Protein AF-A0A7W4YYS7-F1 (afdb_monomer_lite)

Structure (mmCIF, N/CA/C/O backbone):
data_AF-A0A7W4YYS7-F1
#
_entry.id   AF-A0A7W4YYS7-F1
#
loop_
_atom_site.group_PDB
_atom_site.id
_atom_site.type_symbol
_atom_site.label_atom_id
_atom_site.label_alt_id
_atom_site.label_comp_id
_atom_site.label_asym_id
_atom_site.label_entity_id
_atom_site.label_seq_id
_atom_site.pdbx_PDB_ins_code
_atom_site.Cartn_x
_atom_site.Cartn_y
_atom_site.Cartn_z
_atom_site.occupancy
_atom_site.B_iso_or_equiv
_atom_site.auth_seq_id
_atom_site.auth_comp_id
_atom_site.auth_asym_id
_atom_site.auth_atom_id
_atom_site.pdbx_PDB_model_num
ATOM 1 N N . MET A 1 1 ? -2.690 -14.290 -0.098 1.00 61.25 1 MET A N 1
ATOM 2 C CA . MET A 1 1 ? -2.013 -13.008 -0.416 1.00 61.25 1 MET A CA 1
ATOM 3 C C . MET A 1 1 ? -0.570 -13.178 -0.897 1.00 61.25 1 MET A C 1
ATOM 5 O O . MET A 1 1 ? -0.191 -12.470 -1.822 1.00 61.25 1 MET A O 1
ATOM 9 N N . SER A 1 2 ? 0.232 -14.095 -0.338 1.00 68.75 2 SER A N 1
ATOM 10 C CA . SER A 1 2 ? 1.625 -14.322 -0.774 1.00 68.75 2 SER A CA 1
ATOM 11 C C . SER A 1 2 ? 1.745 -14.746 -2.246 1.00 68.75 2 SER A C 1
ATOM 13 O O . SER A 1 2 ? 2.533 -14.155 -2.975 1.00 68.75 2 SER A O 1
ATOM 15 N N . SER A 1 3 ? 0.911 -15.682 -2.713 1.00 77.25 3 SER A N 1
ATOM 16 C CA . SER A 1 3 ? 0.936 -16.156 -4.109 1.00 77.25 3 SER A CA 1
ATOM 17 C C . SER A 1 3 ? 0.561 -15.070 -5.124 1.00 77.25 3 SER A C 1
ATOM 19 O O . SER A 1 3 ? 1.160 -15.000 -6.189 1.00 77.25 3 SER A O 1
ATOM 21 N N . TYR A 1 4 ? -0.373 -14.175 -4.774 1.00 71.12 4 TYR A N 1
ATOM 22 C CA . TYR A 1 4 ? -0.733 -13.018 -5.607 1.00 71.12 4 TYR A CA 1
ATOM 23 C C . TYR A 1 4 ? 0.439 -12.040 -5.742 1.00 71.12 4 TYR A C 1
ATOM 25 O O . TYR A 1 4 ? 0.771 -11.626 -6.846 1.00 71.12 4 TYR A O 1
ATOM 33 N N . ARG A 1 5 ? 1.111 -11.718 -4.627 1.00 73.88 5 ARG A N 1
ATOM 34 C CA . ARG A 1 5 ? 2.296 -10.848 -4.637 1.00 73.88 5 ARG A CA 1
ATOM 35 C C . ARG A 1 5 ? 3.435 -11.437 -5.468 1.00 73.88 5 ARG A C 1
ATOM 37 O O . ARG A 1 5 ? 4.069 -10.690 -6.199 1.00 73.88 5 ARG A O 1
ATOM 44 N N . ALA A 1 6 ? 3.670 -12.746 -5.368 1.00 73.38 6 ALA A N 1
ATOM 45 C CA . ALA A 1 6 ? 4.709 -13.433 -6.135 1.00 73.38 6 ALA A CA 1
ATOM 46 C C . ALA A 1 6 ? 4.393 -13.481 -7.639 1.00 73.38 6 ALA A C 1
ATOM 48 O O . ALA A 1 6 ? 5.267 -13.231 -8.469 1.00 73.38 6 ALA A O 1
ATOM 49 N N . LEU A 1 7 ? 3.137 -13.758 -8.001 1.00 83.25 7 LEU A N 1
ATOM 50 C CA . LEU A 1 7 ? 2.708 -13.740 -9.399 1.00 83.25 7 LEU A CA 1
ATOM 51 C C . LEU A 1 7 ? 2.815 -12.327 -9.982 1.00 83.25 7 LEU A C 1
ATOM 53 O O . LEU A 1 7 ? 3.346 -12.144 -11.069 1.00 83.25 7 LEU A O 1
ATOM 57 N N . TRP A 1 8 ? 2.379 -11.320 -9.228 1.00 76.75 8 TRP A N 1
ATOM 58 C CA . TRP A 1 8 ? 2.427 -9.938 -9.682 1.00 76.75 8 TRP A CA 1
ATOM 59 C C . TRP A 1 8 ? 3.866 -9.413 -9.792 1.00 76.75 8 TRP A C 1
ATOM 61 O O . TRP A 1 8 ? 4.217 -8.792 -10.793 1.00 76.75 8 TRP A O 1
ATOM 71 N N . SER A 1 9 ? 4.740 -9.711 -8.823 1.00 76.62 9 SER A N 1
ATOM 72 C CA . SER A 1 9 ? 6.144 -9.289 -8.891 1.00 76.62 9 SER A CA 1
ATOM 73 C C . SER A 1 9 ? 6.874 -9.918 -10.077 1.00 76.62 9 SER A C 1
ATOM 75 O O . SER A 1 9 ? 7.608 -9.222 -10.774 1.00 76.62 9 SER A O 1
ATOM 77 N N . THR A 1 10 ? 6.635 -11.203 -10.354 1.00 78.12 10 THR A N 1
ATOM 78 C CA . THR A 1 10 ? 7.231 -11.889 -11.509 1.00 78.12 10 THR A CA 1
ATOM 79 C C . THR A 1 10 ? 6.734 -11.308 -12.829 1.00 78.12 10 THR A C 1
ATOM 81 O O . THR A 1 10 ? 7.559 -11.010 -13.693 1.00 78.12 10 THR A O 1
ATOM 84 N N . THR A 1 11 ? 5.430 -11.046 -12.975 1.00 77.06 11 THR A N 1
ATOM 85 C CA . THR A 1 11 ? 4.902 -10.382 -14.177 1.00 77.06 11 THR A CA 1
ATOM 86 C C . THR A 1 11 ? 5.482 -8.986 -14.369 1.00 77.06 11 THR A C 1
ATOM 88 O O . THR A 1 11 ? 5.907 -8.654 -15.472 1.00 77.06 11 THR A O 1
ATOM 91 N N . THR A 1 12 ? 5.575 -8.179 -13.310 1.00 77.00 12 THR A N 1
ATOM 92 C CA . THR A 1 12 ? 6.079 -6.808 -13.430 1.00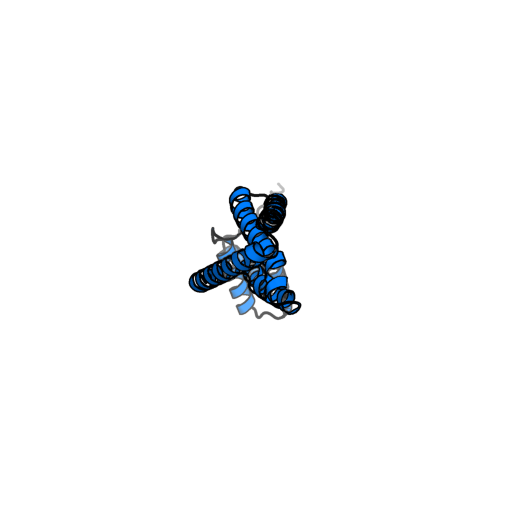 77.00 12 THR A CA 1
ATOM 93 C C . THR A 1 12 ? 7.567 -6.785 -13.763 1.00 77.00 12 THR A C 1
ATOM 95 O O . THR A 1 12 ? 7.987 -5.991 -14.602 1.00 77.00 12 THR A O 1
ATOM 98 N N . VAL A 1 13 ? 8.365 -7.689 -13.185 1.00 79.12 13 VAL A N 1
ATOM 99 C CA . VAL A 1 13 ? 9.790 -7.836 -13.522 1.00 79.12 13 VAL A CA 1
ATOM 100 C C . VAL A 1 13 ? 9.969 -8.257 -14.981 1.00 79.12 13 VAL A C 1
ATOM 102 O O . VAL A 1 13 ? 10.776 -7.651 -15.681 1.00 79.12 13 VAL A O 1
ATOM 105 N N . LEU A 1 14 ? 9.193 -9.231 -15.470 1.00 78.81 14 LEU A N 1
ATOM 106 C CA . LEU A 1 14 ? 9.259 -9.680 -16.866 1.00 78.81 14 LEU A CA 1
ATOM 107 C C . LEU A 1 14 ? 8.883 -8.566 -17.850 1.00 78.81 14 LEU A C 1
ATOM 109 O O . LEU A 1 14 ? 9.614 -8.327 -18.811 1.00 78.81 14 LEU A O 1
ATOM 113 N N . VAL A 1 15 ? 7.784 -7.851 -17.593 1.00 77.38 15 VAL A N 1
ATOM 114 C CA . VAL A 1 15 ? 7.341 -6.731 -18.440 1.00 77.38 15 VAL A CA 1
ATOM 115 C C . VAL A 1 15 ? 8.375 -5.605 -18.433 1.00 77.38 15 VAL A C 1
ATOM 117 O O . VAL A 1 15 ? 8.695 -5.059 -19.486 1.00 77.38 15 VAL A O 1
ATOM 120 N N . SER A 1 16 ? 8.955 -5.290 -17.275 1.00 73.38 16 SER A N 1
ATOM 121 C CA . SER A 1 16 ? 9.978 -4.244 -17.154 1.00 73.38 16 SER A CA 1
ATOM 122 C C . SER A 1 16 ? 11.273 -4.623 -17.866 1.00 73.38 16 SER A C 1
ATOM 124 O O . SER A 1 16 ? 11.840 -3.793 -18.569 1.00 73.38 16 SER A O 1
ATOM 126 N N . ALA A 1 17 ? 11.715 -5.878 -17.744 1.00 79.06 17 ALA A N 1
ATOM 127 C CA . ALA A 1 17 ? 12.898 -6.381 -18.435 1.00 79.06 17 ALA A CA 1
ATOM 128 C C . ALA A 1 17 ? 12.715 -6.352 -19.959 1.00 79.06 17 ALA A C 1
ATOM 130 O O . ALA A 1 17 ? 13.587 -5.863 -20.675 1.00 79.06 17 ALA A O 1
ATOM 131 N N . LEU A 1 18 ? 11.559 -6.806 -20.455 1.00 80.38 18 LEU A N 1
ATOM 132 C CA . LEU A 1 18 ? 11.229 -6.760 -21.879 1.00 80.38 18 LEU A CA 1
ATOM 133 C C . LEU A 1 18 ? 11.213 -5.316 -22.402 1.00 80.38 18 LEU A C 1
ATOM 135 O O . LEU A 1 18 ? 11.812 -5.016 -23.433 1.00 80.38 18 LEU A O 1
ATOM 139 N N . THR A 1 19 ? 10.574 -4.418 -21.652 1.00 75.75 19 THR A N 1
ATOM 140 C CA . THR A 1 19 ? 10.477 -2.993 -21.986 1.00 75.75 19 THR A CA 1
ATOM 141 C C . THR A 1 19 ? 11.855 -2.326 -22.009 1.00 75.75 19 THR A C 1
ATOM 143 O O . THR A 1 19 ? 12.159 -1.577 -22.935 1.00 75.75 19 THR A O 1
ATOM 146 N N . PHE A 1 20 ? 12.713 -2.634 -21.034 1.00 74.38 20 PHE A N 1
ATOM 147 C CA . PHE A 1 20 ? 14.078 -2.114 -20.954 1.00 74.38 20 PHE A CA 1
ATOM 148 C C . PHE A 1 20 ? 14.918 -2.513 -22.171 1.00 74.38 20 PHE A C 1
ATOM 150 O O . PHE A 1 20 ? 15.592 -1.672 -22.760 1.00 74.38 20 PHE A O 1
ATOM 157 N N . VAL A 1 21 ? 14.851 -3.785 -22.580 1.00 80.69 21 VAL A N 1
ATOM 158 C CA . VAL A 1 21 ? 15.594 -4.292 -23.744 1.00 80.69 21 VAL A CA 1
ATOM 159 C C . VAL A 1 21 ? 15.110 -3.627 -25.033 1.00 80.69 21 VAL A C 1
ATOM 161 O O . VAL A 1 21 ? 15.925 -3.140 -25.817 1.00 80.69 21 VAL A O 1
ATOM 164 N N . LEU A 1 22 ? 13.791 -3.562 -25.237 1.00 78.56 22 LEU A N 1
ATOM 165 C CA . LEU A 1 22 ? 13.196 -2.963 -26.434 1.00 78.56 22 LEU A CA 1
ATOM 166 C C . LEU A 1 22 ? 13.513 -1.469 -26.544 1.00 78.56 22 LEU A C 1
ATOM 168 O O . LEU A 1 22 ? 13.900 -0.987 -27.607 1.00 78.56 22 LEU A O 1
ATOM 172 N N . ALA A 1 23 ? 13.384 -0.734 -25.443 1.00 74.94 23 ALA A N 1
ATOM 173 C CA . ALA A 1 23 ? 13.603 0.701 -25.443 1.00 74.94 23 ALA A CA 1
ATOM 174 C C . ALA A 1 23 ? 15.093 1.070 -25.456 1.00 74.94 23 ALA A C 1
ATOM 176 O O . ALA A 1 23 ? 15.469 2.034 -26.120 1.00 74.94 23 ALA A O 1
ATOM 177 N N . GLY A 1 24 ? 15.957 0.278 -24.815 1.00 80.19 24 GLY A N 1
ATOM 178 C CA . GLY A 1 24 ? 17.410 0.441 -24.897 1.00 80.19 24 GLY A CA 1
ATOM 179 C C . GLY A 1 24 ? 17.935 0.314 -26.329 1.00 80.19 24 GLY A C 1
ATOM 180 O O . GLY A 1 24 ? 18.845 1.049 -26.712 1.00 80.19 24 GLY A O 1
ATOM 181 N N . ALA A 1 25 ? 17.322 -0.552 -27.143 1.00 84.12 25 ALA A N 1
ATOM 182 C CA . ALA A 1 25 ? 17.662 -0.699 -28.556 1.00 84.12 25 ALA A CA 1
ATOM 183 C C . ALA A 1 25 ? 17.265 0.519 -29.416 1.00 84.12 25 ALA A C 1
ATOM 185 O O . ALA A 1 25 ? 17.926 0.780 -30.417 1.00 84.12 25 ALA A O 1
ATOM 186 N N . GLN A 1 26 ? 16.222 1.269 -29.037 1.00 82.44 26 GLN A N 1
ATOM 187 C CA . GLN A 1 26 ? 15.715 2.403 -29.826 1.00 82.44 26 GLN A CA 1
ATOM 188 C C . GLN A 1 26 ? 16.215 3.775 -29.350 1.00 82.44 26 GLN A C 1
ATOM 190 O O . GLN A 1 26 ? 16.597 4.610 -30.162 1.00 82.44 26 GLN A O 1
ATOM 195 N N . LEU A 1 27 ? 16.202 4.020 -28.038 1.00 78.69 27 LEU A N 1
ATOM 196 C CA . LEU A 1 27 ? 16.482 5.327 -27.420 1.00 78.69 27 LEU A CA 1
ATOM 197 C C . LEU A 1 27 ? 17.920 5.454 -26.897 1.00 78.69 27 LEU A C 1
ATOM 199 O O . LEU A 1 27 ? 18.356 6.546 -26.532 1.00 78.69 27 LEU A O 1
ATOM 203 N N . GLY A 1 28 ? 18.656 4.343 -26.836 1.00 83.12 28 GLY A N 1
ATOM 204 C CA . GLY A 1 28 ? 19.971 4.281 -26.216 1.00 83.12 28 GLY A CA 1
ATOM 205 C C . GLY A 1 28 ? 19.910 4.054 -24.702 1.00 83.12 28 GLY A C 1
ATOM 206 O O . GLY A 1 28 ? 18.999 4.476 -23.988 1.00 83.12 28 GLY A O 1
ATOM 207 N N . TRP A 1 29 ? 20.927 3.363 -24.192 1.00 82.88 29 TRP A N 1
ATOM 208 C CA . TRP A 1 29 ? 20.918 2.783 -22.846 1.00 82.88 29 TRP A CA 1
ATOM 209 C C . TRP A 1 29 ? 21.081 3.853 -21.757 1.00 82.88 29 TRP A C 1
ATOM 211 O O . TRP A 1 29 ? 20.569 3.705 -20.652 1.00 82.88 29 TRP A O 1
ATOM 221 N N . TRP A 1 30 ? 21.729 4.973 -22.083 1.00 84.50 30 TRP A N 1
ATOM 222 C CA . TRP A 1 30 ? 21.960 6.074 -21.147 1.00 84.50 30 TRP A CA 1
ATOM 223 C C . TRP A 1 30 ? 20.688 6.828 -20.769 1.00 84.50 30 TRP A C 1
ATOM 225 O O . TRP A 1 30 ? 20.521 7.174 -19.602 1.00 84.50 30 TRP A O 1
ATOM 235 N N . ALA A 1 31 ? 19.771 7.036 -21.719 1.00 75.56 31 ALA A N 1
ATOM 236 C CA . ALA A 1 31 ? 18.493 7.688 -21.441 1.00 75.56 31 ALA A CA 1
ATOM 237 C C . ALA A 1 31 ? 17.648 6.847 -20.468 1.00 75.56 31 ALA A C 1
ATOM 239 O O . ALA A 1 31 ? 17.125 7.376 -19.491 1.00 75.56 31 ALA A O 1
ATOM 240 N N . MET A 1 32 ? 17.613 5.527 -20.685 1.00 75.19 32 MET A N 1
ATOM 241 C CA . MET A 1 32 ? 16.939 4.544 -19.827 1.00 75.19 32 MET A CA 1
ATOM 242 C C . MET A 1 32 ? 17.510 4.497 -18.409 1.00 75.19 32 MET A C 1
ATOM 244 O O . MET A 1 32 ? 16.769 4.552 -17.427 1.00 75.19 32 MET A O 1
ATOM 248 N N . VAL A 1 33 ? 18.837 4.400 -18.294 1.00 81.94 33 VAL A N 1
ATOM 249 C CA . VAL A 1 33 ? 19.521 4.351 -16.995 1.00 81.94 33 VAL A CA 1
ATOM 250 C C . VAL A 1 33 ? 19.331 5.671 -16.248 1.00 81.94 33 VAL A C 1
ATOM 252 O O . VAL A 1 33 ? 19.045 5.654 -15.054 1.00 81.94 33 VAL A O 1
ATOM 255 N N . GLY A 1 34 ? 19.423 6.807 -16.947 1.00 80.19 34 GLY A N 1
ATOM 256 C CA . GLY A 1 34 ? 19.225 8.134 -16.367 1.00 80.19 34 GLY A CA 1
ATOM 257 C C . GLY A 1 34 ? 17.816 8.333 -15.811 1.00 80.19 34 GLY A C 1
ATOM 258 O O . GLY A 1 34 ? 17.664 8.726 -14.654 1.00 80.19 34 GLY A O 1
ATOM 259 N N . SER A 1 35 ? 16.779 8.005 -16.588 1.00 76.31 35 SER A N 1
ATOM 260 C CA . SER A 1 35 ? 15.388 8.129 -16.137 1.00 76.31 35 SER A CA 1
ATOM 261 C C . SER A 1 35 ? 15.060 7.169 -14.993 1.00 76.31 35 SER A C 1
ATOM 263 O O . SER A 1 35 ? 14.406 7.565 -14.028 1.00 76.31 35 SER A O 1
ATOM 265 N N . ALA A 1 36 ? 15.545 5.925 -15.065 1.00 79.19 36 ALA A N 1
ATOM 266 C CA . ALA A 1 36 ? 15.359 4.938 -14.005 1.00 79.19 36 ALA A CA 1
ATOM 267 C C . ALA A 1 36 ? 16.048 5.373 -12.704 1.00 79.19 36 ALA A C 1
ATOM 269 O O . ALA A 1 36 ? 15.440 5.302 -11.638 1.00 79.19 36 ALA A O 1
ATOM 270 N N . ALA A 1 37 ? 17.284 5.874 -12.785 1.00 81.38 37 ALA A N 1
ATOM 271 C CA . ALA A 1 37 ? 18.030 6.361 -11.629 1.00 81.38 37 ALA A CA 1
ATOM 272 C C . ALA A 1 37 ? 17.371 7.597 -11.000 1.00 81.38 37 ALA A C 1
ATOM 274 O O . ALA A 1 37 ? 17.238 7.665 -9.779 1.00 81.38 37 ALA A O 1
ATOM 275 N N . MET A 1 38 ? 16.914 8.550 -11.818 1.00 79.81 38 MET A N 1
ATOM 276 C CA . MET A 1 38 ? 16.259 9.769 -11.341 1.00 79.81 38 MET A CA 1
ATOM 277 C C . MET A 1 38 ? 14.939 9.461 -10.625 1.00 79.81 38 MET A C 1
ATOM 279 O O . MET A 1 38 ? 14.683 9.992 -9.544 1.00 79.81 38 MET A O 1
ATOM 283 N N . LEU A 1 39 ? 14.124 8.557 -11.175 1.00 76.56 39 LEU A N 1
ATOM 284 C CA . LEU A 1 39 ? 12.880 8.139 -10.530 1.00 76.56 39 LEU A CA 1
ATOM 285 C C . LEU A 1 39 ? 13.133 7.263 -9.301 1.00 76.56 39 LEU A C 1
ATOM 287 O O . LEU A 1 39 ? 12.469 7.455 -8.286 1.00 76.56 39 LEU A O 1
ATOM 291 N N . ALA A 1 4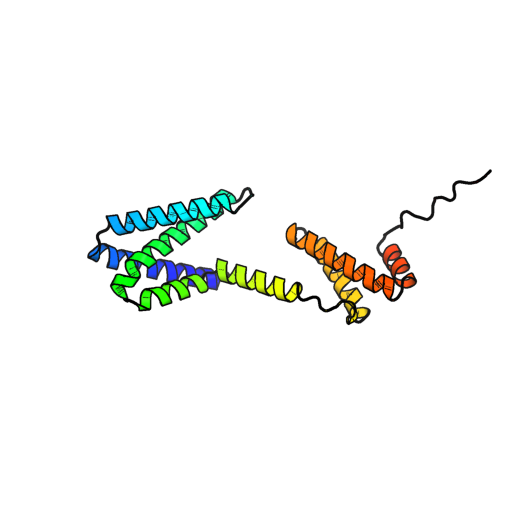0 ? 14.131 6.378 -9.326 1.00 77.75 40 ALA A N 1
ATOM 292 C CA . ALA A 1 40 ? 14.530 5.622 -8.140 1.00 77.75 40 ALA A CA 1
ATOM 293 C C . ALA A 1 40 ? 14.977 6.546 -6.995 1.00 77.75 40 ALA A C 1
ATOM 295 O O . ALA A 1 40 ? 14.574 6.342 -5.849 1.00 77.75 40 ALA A O 1
ATOM 296 N N . ALA A 1 41 ? 15.744 7.597 -7.299 1.00 77.56 41 ALA A N 1
ATOM 297 C CA . ALA A 1 41 ? 16.133 8.611 -6.322 1.00 77.56 41 ALA A CA 1
ATOM 298 C C . ALA A 1 41 ? 14.911 9.359 -5.764 1.00 77.56 41 ALA A C 1
ATOM 300 O O . ALA A 1 41 ? 14.801 9.528 -4.550 1.00 77.56 41 ALA A O 1
ATOM 301 N N . LEU A 1 42 ? 13.956 9.737 -6.622 1.00 76.19 42 LEU A N 1
ATOM 302 C CA . LEU A 1 42 ? 12.696 10.354 -6.196 1.00 76.19 42 LEU A CA 1
ATOM 303 C C . LEU A 1 42 ? 11.901 9.431 -5.251 1.00 76.19 42 LEU A C 1
ATOM 305 O O . LEU A 1 42 ? 11.430 9.871 -4.203 1.00 76.19 42 LEU A O 1
ATOM 309 N N . GLY A 1 43 ? 11.800 8.142 -5.588 1.00 72.69 43 GLY A N 1
ATOM 310 C CA . GLY A 1 43 ? 11.141 7.129 -4.762 1.00 72.69 43 GLY A CA 1
ATOM 311 C C . GLY A 1 43 ? 11.826 6.917 -3.412 1.00 72.69 43 GLY A C 1
ATOM 312 O O . GLY A 1 43 ? 11.146 6.777 -2.395 1.00 72.69 43 GLY A O 1
ATOM 313 N N . ALA A 1 44 ? 13.161 6.955 -3.377 1.00 75.88 44 ALA A N 1
ATOM 314 C CA . ALA A 1 44 ? 13.931 6.889 -2.138 1.00 75.88 44 ALA A CA 1
ATOM 315 C C . ALA A 1 44 ? 13.643 8.094 -1.229 1.00 75.88 44 ALA A C 1
ATOM 317 O O . ALA A 1 44 ? 13.382 7.915 -0.040 1.00 75.88 44 ALA A O 1
ATOM 318 N N . VAL A 1 45 ? 13.643 9.312 -1.787 1.00 76.19 45 VAL A N 1
ATOM 319 C CA . VAL A 1 45 ? 13.349 10.551 -1.046 1.00 76.19 45 VAL A CA 1
ATOM 320 C C . VAL A 1 45 ? 11.929 10.522 -0.485 1.00 76.19 45 VAL A C 1
ATOM 322 O O . VAL A 1 45 ? 11.742 10.775 0.702 1.00 76.19 45 VAL A O 1
ATOM 325 N N . LEU A 1 46 ? 10.939 10.129 -1.292 1.00 73.00 46 LEU A N 1
ATOM 326 C CA . LEU A 1 46 ? 9.557 9.960 -0.831 1.00 73.00 46 LEU A CA 1
ATOM 327 C C . LEU A 1 46 ? 9.454 8.940 0.311 1.00 73.00 46 LEU A C 1
ATOM 329 O O . LEU A 1 46 ? 8.811 9.217 1.321 1.00 73.00 46 LEU A O 1
ATOM 333 N N . GLY A 1 47 ? 10.126 7.791 0.194 1.00 68.00 47 GLY A N 1
ATOM 334 C CA . GLY A 1 47 ? 10.145 6.775 1.250 1.00 68.00 47 GLY A CA 1
ATOM 335 C C . GLY A 1 47 ? 10.798 7.254 2.552 1.00 68.00 47 GLY A C 1
ATOM 336 O O . GLY A 1 47 ? 10.356 6.876 3.634 1.00 68.00 47 GLY A O 1
ATOM 337 N N . LEU A 1 48 ? 11.815 8.115 2.462 1.00 73.06 48 LEU A N 1
ATOM 338 C CA . LEU A 1 48 ? 12.489 8.700 3.625 1.00 73.06 48 LEU A CA 1
ATOM 339 C C . LEU A 1 48 ? 11.678 9.822 4.285 1.00 73.06 48 LEU A C 1
ATOM 341 O O . LEU A 1 48 ? 11.697 9.933 5.510 1.00 73.06 48 LEU A O 1
ATOM 345 N N . CYS A 1 49 ? 10.976 10.640 3.497 1.00 76.12 49 CYS A N 1
ATOM 346 C CA . CYS A 1 49 ? 10.176 11.759 4.000 1.00 76.12 49 CYS A CA 1
ATOM 347 C C . CYS A 1 49 ? 8.860 11.320 4.652 1.00 76.12 49 CYS A C 1
ATOM 349 O O . CYS A 1 49 ? 8.331 12.057 5.477 1.00 76.12 49 CYS A O 1
ATOM 351 N N . TRP A 1 50 ? 8.317 10.158 4.279 1.00 68.75 50 TRP A N 1
ATOM 352 C CA . TRP A 1 50 ? 6.964 9.759 4.679 1.00 68.75 50 TRP A CA 1
ATOM 353 C C . TRP A 1 50 ? 6.903 8.752 5.836 1.00 68.75 50 TRP A C 1
ATOM 355 O O . TRP A 1 50 ? 5.818 8.438 6.316 1.00 68.75 50 TRP A O 1
ATOM 365 N N . VAL A 1 51 ? 8.046 8.241 6.308 1.00 61.94 51 VAL A N 1
ATOM 366 C CA . VAL A 1 51 ? 8.095 7.220 7.366 1.00 61.94 51 VAL A CA 1
ATOM 367 C C . VAL A 1 51 ? 8.883 7.745 8.560 1.00 61.94 51 VAL A C 1
ATOM 369 O O . VAL A 1 51 ? 10.064 8.054 8.441 1.00 61.94 51 VAL A O 1
ATOM 372 N N . GLU A 1 52 ? 8.247 7.806 9.731 1.00 60.66 52 GLU A N 1
ATOM 373 C CA . GLU A 1 52 ? 8.868 8.313 10.961 1.00 60.66 52 GLU A CA 1
ATOM 374 C C . GLU A 1 52 ? 9.747 7.266 11.687 1.00 60.66 52 GLU A C 1
ATOM 376 O O . GLU A 1 52 ? 10.498 7.604 12.601 1.00 60.66 52 GLU A O 1
ATOM 381 N N . ASP A 1 53 ? 9.750 6.003 11.255 1.00 65.50 53 ASP A N 1
ATOM 382 C CA . ASP A 1 53 ? 10.179 4.880 12.103 1.00 65.50 53 ASP A CA 1
ATOM 383 C C . ASP A 1 53 ? 11.416 4.090 11.621 1.00 65.50 53 ASP A C 1
ATOM 385 O O . ASP A 1 53 ? 11.903 4.248 10.504 1.00 65.50 53 ASP A O 1
ATOM 389 N N . ARG A 1 54 ? 11.940 3.187 12.461 1.00 51.94 54 ARG A N 1
ATOM 390 C CA . ARG A 1 54 ? 13.192 2.412 12.240 1.00 51.94 54 ARG A CA 1
ATOM 391 C C . ARG A 1 54 ? 13.225 1.567 10.943 1.00 51.94 54 ARG A C 1
ATOM 393 O O . ARG A 1 54 ? 14.294 1.114 10.536 1.00 51.94 54 ARG A O 1
ATOM 400 N N . SER A 1 55 ? 12.085 1.373 10.275 1.00 62.62 55 SER A N 1
ATOM 401 C CA . SER A 1 55 ? 11.941 0.692 8.976 1.00 62.62 55 SER A CA 1
ATOM 402 C C . SER A 1 55 ? 12.150 1.597 7.746 1.00 62.62 55 SER A C 1
ATOM 404 O O . SER A 1 55 ? 12.118 1.086 6.622 1.00 62.62 55 SER A O 1
ATOM 406 N N . ARG A 1 56 ? 12.427 2.900 7.941 1.00 70.75 56 ARG A N 1
ATOM 407 C CA . ARG A 1 56 ? 12.687 3.922 6.900 1.00 70.75 56 ARG A CA 1
ATOM 408 C C . ARG A 1 56 ? 13.556 3.420 5.746 1.00 70.75 56 ARG A C 1
ATOM 410 O O . ARG A 1 56 ? 13.178 3.562 4.592 1.00 70.75 56 ARG A O 1
ATOM 417 N N . TRP A 1 57 ? 14.693 2.788 6.037 1.00 74.25 57 TRP A N 1
ATOM 418 C CA . TRP A 1 57 ? 15.650 2.365 5.004 1.00 74.25 57 TRP A CA 1
ATOM 419 C C . TRP A 1 57 ? 15.149 1.220 4.125 1.00 74.25 57 TRP A C 1
ATOM 421 O O . TRP A 1 57 ? 15.422 1.190 2.927 1.00 74.25 57 TRP A O 1
ATOM 431 N N . ARG A 1 58 ? 14.395 0.282 4.704 1.00 77.12 58 ARG A N 1
ATOM 432 C CA . ARG A 1 58 ? 13.858 -0.861 3.960 1.00 77.12 58 ARG A CA 1
ATOM 433 C C . ARG A 1 58 ? 12.708 -0.425 3.052 1.00 77.12 58 ARG A C 1
ATOM 435 O O . ARG A 1 58 ? 12.682 -0.801 1.886 1.00 77.12 58 ARG A O 1
ATOM 442 N N . LEU A 1 59 ? 11.826 0.431 3.568 1.00 72.19 59 LEU A N 1
ATOM 443 C CA . LEU A 1 59 ? 10.736 1.042 2.803 1.00 72.19 59 LEU A CA 1
ATOM 444 C C . LEU A 1 59 ? 11.255 1.998 1.724 1.00 72.19 59 LEU A C 1
ATOM 446 O O . LEU A 1 59 ? 10.764 1.959 0.603 1.00 72.19 59 LEU A O 1
ATOM 450 N N . ALA A 1 60 ? 12.288 2.794 2.012 1.00 76.19 60 ALA A N 1
ATOM 451 C CA . ALA A 1 60 ? 12.930 3.646 1.014 1.00 76.19 60 ALA A CA 1
ATOM 452 C C . ALA A 1 60 ? 13.539 2.827 -0.131 1.00 76.19 60 ALA A C 1
ATOM 454 O O . ALA A 1 60 ? 13.375 3.197 -1.289 1.00 76.19 60 ALA A O 1
ATOM 455 N N . GLY A 1 61 ? 14.184 1.693 0.173 1.00 79.81 61 GLY A N 1
ATOM 456 C CA . GLY A 1 61 ? 14.694 0.772 -0.845 1.00 79.81 61 GLY A CA 1
ATOM 457 C C . GLY A 1 61 ? 13.584 0.153 -1.699 1.00 79.81 61 GLY A C 1
ATOM 458 O O . GLY A 1 61 ? 13.700 0.116 -2.923 1.00 79.81 61 GLY A O 1
ATOM 459 N N . GLU A 1 62 ? 12.486 -0.282 -1.076 1.00 79.81 62 GLU A N 1
ATOM 460 C CA . GLU A 1 62 ? 11.322 -0.811 -1.797 1.00 79.81 62 GLU A CA 1
ATOM 461 C C . GLU A 1 62 ? 10.674 0.261 -2.690 1.00 79.81 62 GLU A C 1
ATOM 463 O O . GLU A 1 62 ? 10.416 -0.003 -3.865 1.00 79.81 62 GLU A O 1
ATOM 468 N N . CYS A 1 63 ? 10.482 1.486 -2.190 1.00 75.50 63 CYS A N 1
ATOM 469 C CA . CYS A 1 63 ? 9.967 2.609 -2.976 1.00 75.50 63 CYS A CA 1
ATOM 470 C C . CYS A 1 63 ? 10.907 2.981 -4.128 1.00 75.50 63 CYS A C 1
ATOM 472 O O . CYS A 1 63 ? 10.450 3.141 -5.257 1.00 75.50 63 CYS A O 1
ATOM 474 N N . ALA A 1 64 ? 12.214 3.078 -3.880 1.00 80.88 64 ALA A N 1
ATOM 475 C CA . ALA A 1 64 ? 13.204 3.377 -4.911 1.00 80.88 64 ALA A CA 1
ATOM 476 C C . ALA A 1 64 ? 13.171 2.345 -6.045 1.00 80.88 64 ALA A C 1
ATOM 478 O O . ALA A 1 64 ? 13.158 2.709 -7.220 1.00 80.88 64 ALA A O 1
ATOM 479 N N . LEU A 1 65 ? 13.090 1.058 -5.697 1.00 82.94 65 LEU A N 1
ATOM 480 C CA . LEU A 1 65 ? 12.978 -0.022 -6.671 1.00 82.94 65 LEU A CA 1
ATOM 481 C C . LEU A 1 65 ? 11.688 0.102 -7.496 1.00 82.94 65 LEU A C 1
ATOM 483 O O . LEU A 1 65 ? 11.736 0.018 -8.723 1.00 82.94 65 LEU A O 1
ATOM 487 N N . TRP A 1 66 ? 10.553 0.363 -6.842 1.00 80.38 66 TRP A N 1
ATOM 488 C CA . TRP A 1 66 ? 9.265 0.538 -7.518 1.00 80.38 66 TRP A CA 1
ATOM 489 C C . TRP A 1 66 ? 9.237 1.735 -8.463 1.00 80.38 66 TRP A C 1
ATOM 491 O O . TRP A 1 66 ? 8.772 1.605 -9.595 1.00 80.38 66 TRP A O 1
ATOM 501 N N . PHE A 1 67 ? 9.765 2.882 -8.041 1.00 76.88 67 PHE A N 1
ATOM 502 C CA . PHE A 1 67 ? 9.829 4.067 -8.892 1.00 76.88 67 PHE A CA 1
ATOM 503 C C . PHE A 1 67 ? 10.840 3.914 -10.032 1.00 76.88 67 PHE A C 1
ATOM 505 O O . PHE A 1 67 ? 10.573 4.377 -11.140 1.00 76.88 67 PHE A O 1
ATOM 512 N N . GLY A 1 68 ? 11.959 3.222 -9.807 1.00 78.00 68 GLY A N 1
ATOM 513 C CA . GLY A 1 68 ? 12.902 2.884 -10.874 1.00 78.00 68 GLY A CA 1
ATOM 514 C C . GLY A 1 68 ? 12.251 2.013 -11.952 1.00 78.00 68 GLY A C 1
ATOM 515 O O . GLY A 1 68 ? 12.335 2.326 -13.139 1.00 78.00 68 GLY A O 1
ATOM 516 N N . VAL A 1 69 ? 11.522 0.972 -11.536 1.00 79.81 69 VAL A N 1
ATOM 517 C CA . VAL A 1 69 ? 10.724 0.117 -12.430 1.00 79.81 69 VAL A CA 1
ATOM 518 C C . VAL A 1 69 ? 9.660 0.926 -13.174 1.00 79.81 69 VAL A C 1
ATOM 520 O O . VAL A 1 69 ? 9.548 0.818 -14.394 1.00 79.81 69 VAL A O 1
ATOM 523 N N . ALA A 1 70 ? 8.919 1.783 -12.467 1.00 77.56 70 ALA A N 1
ATOM 524 C CA . ALA A 1 70 ? 7.930 2.659 -13.083 1.00 77.56 70 ALA A CA 1
ATOM 525 C C . ALA A 1 70 ? 8.565 3.571 -14.140 1.00 77.56 70 ALA A C 1
ATOM 527 O O . ALA A 1 70 ? 7.980 3.748 -15.200 1.00 77.56 70 ALA A O 1
ATOM 528 N N . GLY A 1 71 ? 9.773 4.085 -13.901 1.00 75.25 71 GLY A N 1
ATOM 529 C CA . GLY A 1 71 ? 10.511 4.905 -14.860 1.00 75.25 71 GLY A CA 1
ATOM 530 C C . GLY A 1 71 ? 10.910 4.181 -16.135 1.00 75.25 71 GLY A C 1
ATOM 531 O O . GLY A 1 71 ? 10.744 4.725 -17.226 1.00 75.25 71 GLY A O 1
ATOM 532 N N . VAL A 1 72 ? 11.376 2.938 -16.013 1.00 78.44 72 VAL A N 1
ATOM 533 C CA . VAL A 1 72 ? 11.658 2.078 -17.172 1.00 78.44 72 VAL A CA 1
ATOM 534 C C . VAL A 1 72 ? 10.387 1.845 -17.987 1.00 78.44 72 VAL A C 1
ATOM 536 O O . VAL A 1 72 ? 10.406 1.969 -19.212 1.00 78.44 72 VAL A O 1
ATOM 539 N N . LEU A 1 73 ? 9.269 1.563 -17.313 1.00 78.50 73 LEU A N 1
ATOM 540 C CA . LEU A 1 73 ? 7.975 1.376 -17.966 1.00 78.50 73 LEU A CA 1
ATOM 541 C C . LEU A 1 73 ? 7.496 2.667 -18.643 1.00 78.50 73 LEU A C 1
ATOM 543 O O . LEU A 1 73 ? 7.062 2.620 -19.785 1.00 78.50 73 LEU A O 1
ATOM 547 N N . LEU A 1 74 ? 7.623 3.824 -17.993 1.00 77.44 74 LEU A N 1
ATOM 548 C CA . LEU A 1 74 ? 7.142 5.108 -18.515 1.00 77.44 74 LEU A CA 1
ATOM 549 C C . LEU A 1 74 ? 7.897 5.567 -19.763 1.00 77.44 74 LEU A C 1
ATOM 551 O O . LEU A 1 74 ? 7.295 6.155 -20.653 1.00 77.44 74 LEU A O 1
ATOM 555 N N . VAL A 1 75 ? 9.200 5.295 -19.834 1.00 79.31 75 VAL A N 1
ATOM 556 C CA . VAL A 1 75 ? 10.027 5.682 -20.985 1.00 79.31 75 VAL A CA 1
ATOM 557 C C . VAL A 1 75 ? 9.972 4.628 -22.092 1.00 79.31 75 VAL A C 1
ATOM 559 O O . VAL A 1 75 ? 10.016 4.978 -23.269 1.00 79.31 75 VAL A O 1
ATOM 562 N N . GLY A 1 76 ? 9.857 3.343 -21.746 1.00 74.62 76 GLY A N 1
ATOM 563 C CA . GLY A 1 76 ? 9.928 2.268 -22.732 1.00 74.62 76 GLY A CA 1
ATOM 564 C C . GLY A 1 76 ? 8.595 1.711 -23.227 1.00 74.62 76 GLY A C 1
ATOM 565 O O . GLY A 1 76 ? 8.558 1.183 -24.333 1.00 74.62 76 GLY A O 1
ATOM 566 N N . LEU A 1 77 ? 7.489 1.806 -22.479 1.00 78.06 77 LEU A N 1
ATOM 567 C CA . LEU A 1 77 ? 6.195 1.357 -23.010 1.00 78.06 77 LEU A CA 1
ATOM 568 C C . LEU A 1 77 ? 5.693 2.223 -24.173 1.00 78.06 77 LEU A C 1
ATOM 570 O O . LEU A 1 77 ? 5.176 1.639 -25.126 1.00 78.06 77 LEU A O 1
ATOM 574 N N . PRO A 1 78 ? 5.801 3.568 -24.143 1.00 80.94 78 PRO A N 1
ATOM 575 C CA . PRO A 1 78 ? 5.290 4.398 -25.232 1.00 80.94 78 PRO A CA 1
ATOM 576 C C . PRO A 1 78 ? 5.927 4.076 -26.585 1.00 80.94 78 PRO A C 1
ATOM 578 O O . PRO A 1 78 ? 5.249 4.144 -27.605 1.00 80.94 78 PRO A O 1
ATOM 581 N N . THR A 1 79 ? 7.194 3.653 -26.608 1.00 77.12 79 THR A N 1
ATOM 582 C CA . THR A 1 79 ? 7.864 3.250 -27.854 1.00 77.12 79 THR A CA 1
ATOM 583 C C . THR A 1 79 ? 7.388 1.904 -28.394 1.00 77.12 79 THR A C 1
ATOM 585 O O . THR A 1 79 ? 7.500 1.663 -29.593 1.00 77.12 79 THR A O 1
ATOM 588 N N . ALA A 1 80 ? 6.836 1.036 -27.544 1.00 76.81 80 ALA A N 1
ATOM 589 C CA . ALA A 1 80 ? 6.324 -0.273 -27.943 1.00 76.81 80 ALA A CA 1
ATOM 590 C C . ALA A 1 80 ? 4.812 -0.274 -28.234 1.00 76.81 80 ALA A C 1
ATOM 592 O O . ALA A 1 80 ? 4.358 -1.001 -29.113 1.00 76.81 80 ALA A O 1
ATOM 593 N N . LEU A 1 81 ? 4.029 0.503 -27.478 1.00 78.94 81 LEU A N 1
ATOM 594 C CA . LEU A 1 81 ? 2.562 0.418 -27.432 1.00 78.94 81 LEU A CA 1
ATOM 595 C C . LEU A 1 81 ? 1.846 1.738 -27.768 1.00 78.94 81 LEU A C 1
ATOM 597 O O . LEU A 1 81 ? 0.614 1.758 -27.810 1.00 78.94 81 LEU A O 1
ATOM 601 N N . GLY A 1 82 ? 2.581 2.831 -28.001 1.00 81.44 82 GLY A N 1
ATOM 602 C CA . GLY A 1 82 ? 2.003 4.145 -28.297 1.00 81.44 82 GLY A CA 1
ATOM 603 C C . GLY A 1 82 ? 1.100 4.651 -27.169 1.00 81.44 82 GLY A C 1
ATOM 604 O O . GLY A 1 82 ? 1.430 4.517 -25.991 1.00 81.44 82 GLY A O 1
ATOM 605 N N . ASP A 1 83 ? -0.068 5.190 -27.518 1.00 80.75 83 ASP A N 1
ATOM 606 C CA . ASP A 1 83 ? -1.012 5.811 -26.572 1.00 80.75 83 ASP A CA 1
ATOM 607 C C . ASP A 1 83 ? -1.565 4.836 -25.515 1.00 80.75 83 ASP A C 1
ATOM 609 O O . ASP A 1 83 ? -1.939 5.234 -24.409 1.00 80.75 83 ASP A O 1
ATOM 613 N N . VAL A 1 84 ? -1.566 3.531 -25.812 1.00 81.50 84 VAL A N 1
ATOM 614 C CA . VAL A 1 84 ? -2.048 2.485 -24.891 1.00 81.50 84 VAL A CA 1
ATOM 615 C C . VAL A 1 84 ? -1.089 2.289 -23.710 1.00 81.50 84 VAL A C 1
ATOM 617 O O . VAL A 1 84 ? -1.491 1.793 -22.655 1.00 81.50 84 VAL A O 1
ATOM 620 N N . ALA A 1 85 ? 0.163 2.741 -23.836 1.00 75.50 85 ALA A N 1
ATOM 621 C CA . ALA A 1 85 ? 1.166 2.681 -22.778 1.00 75.50 85 ALA A CA 1
ATOM 622 C C . ALA A 1 85 ? 0.678 3.289 -21.460 1.00 75.50 85 ALA A C 1
ATOM 624 O O . ALA A 1 85 ? 0.894 2.721 -20.389 1.00 75.50 85 ALA A O 1
ATOM 625 N N . LEU A 1 86 ? -0.023 4.421 -21.540 1.00 73.25 86 LEU A N 1
ATOM 626 C CA . LEU A 1 86 ? -0.475 5.161 -20.367 1.00 73.25 86 LEU A CA 1
ATOM 627 C C . LEU A 1 86 ? -1.564 4.393 -19.602 1.00 73.25 86 LEU A C 1
ATOM 629 O O . LEU A 1 86 ? -1.549 4.354 -18.372 1.00 73.25 86 LEU A O 1
ATOM 633 N N . LEU A 1 87 ? -2.448 3.697 -20.325 1.00 78.88 87 LEU A N 1
ATOM 634 C CA . LEU A 1 87 ? -3.458 2.815 -19.734 1.00 78.88 87 LEU A CA 1
ATOM 635 C C . LEU A 1 87 ? -2.823 1.599 -19.056 1.00 78.88 87 LEU A C 1
ATOM 637 O O . LEU A 1 87 ? -3.251 1.212 -17.971 1.00 78.88 87 LEU A O 1
ATOM 641 N N . VAL A 1 88 ? -1.784 1.018 -19.659 1.00 76.25 88 VAL A N 1
ATOM 642 C CA . VAL A 1 88 ? -1.075 -0.133 -19.085 1.00 76.25 88 VAL A CA 1
ATOM 643 C C . VAL A 1 88 ? -0.313 0.267 -17.822 1.00 76.25 88 VAL A C 1
ATOM 645 O O . VAL A 1 88 ? -0.386 -0.446 -16.822 1.00 76.25 88 VAL A O 1
ATOM 648 N N . VAL A 1 89 ? 0.349 1.429 -17.818 1.00 75.25 89 VAL A N 1
ATOM 649 C CA . VAL A 1 89 ? 1.015 1.974 -16.623 1.00 75.25 89 VAL A CA 1
ATOM 650 C C . VAL A 1 89 ? 0.002 2.264 -15.513 1.00 75.25 89 VAL A C 1
ATOM 652 O O . VAL A 1 89 ? 0.241 1.889 -14.365 1.00 75.25 89 VAL A O 1
ATOM 655 N N . LEU A 1 90 ? -1.153 2.854 -15.838 1.00 77.81 90 LEU A N 1
ATOM 656 C CA . LEU A 1 90 ? -2.233 3.078 -14.870 1.00 77.81 90 LEU A CA 1
ATOM 657 C C . LEU A 1 90 ? -2.794 1.765 -14.314 1.00 77.81 90 LEU A C 1
ATOM 659 O O . LEU A 1 90 ? -3.015 1.663 -13.109 1.00 77.81 90 LEU A O 1
ATOM 663 N N . ALA A 1 91 ? -2.985 0.750 -15.159 1.00 79.94 91 ALA A N 1
ATOM 664 C CA . ALA A 1 91 ? -3.469 -0.560 -14.736 1.00 79.94 91 ALA A CA 1
ATOM 665 C C . ALA A 1 91 ? -2.458 -1.275 -13.823 1.00 79.94 91 ALA A C 1
ATOM 667 O O . ALA A 1 91 ? -2.839 -1.799 -12.777 1.00 79.94 91 ALA A O 1
ATOM 668 N N . LEU A 1 92 ? -1.166 -1.251 -14.170 1.00 75.88 92 LEU A N 1
ATOM 669 C CA . LEU A 1 92 ? -0.081 -1.805 -13.350 1.00 75.88 92 LEU A CA 1
ATOM 670 C C . LEU A 1 92 ? 0.058 -1.068 -12.016 1.00 75.88 92 LEU A C 1
ATOM 672 O O . LEU A 1 92 ? 0.190 -1.712 -10.975 1.00 75.88 92 LEU A O 1
ATOM 676 N N . GLY A 1 93 ? -0.015 0.264 -12.040 1.00 75.25 93 GLY A N 1
ATOM 677 C CA . GLY A 1 93 ? -0.003 1.093 -10.839 1.00 75.25 93 GLY A CA 1
ATOM 678 C C . GLY A 1 93 ? -1.191 0.775 -9.934 1.00 75.25 93 GLY A C 1
ATOM 679 O O . GLY A 1 93 ? -1.004 0.409 -8.775 1.00 75.25 93 GLY A O 1
ATOM 680 N N . GLY A 1 94 ? -2.410 0.821 -10.472 1.00 73.69 94 GLY A N 1
ATOM 681 C CA . GLY A 1 94 ? -3.640 0.549 -9.726 1.00 73.69 94 GLY A CA 1
ATOM 682 C C . GLY A 1 94 ? -3.723 -0.875 -9.167 1.00 73.69 94 GLY A C 1
ATOM 683 O O . GLY A 1 94 ? -4.216 -1.071 -8.060 1.00 73.69 94 GLY A O 1
ATOM 684 N N . ALA A 1 95 ? -3.184 -1.867 -9.882 1.00 75.81 95 ALA A N 1
ATOM 685 C CA . ALA A 1 95 ? -3.125 -3.256 -9.424 1.00 75.81 95 ALA A CA 1
ATOM 686 C C . ALA A 1 95 ? -1.985 -3.535 -8.428 1.00 75.81 95 ALA A C 1
ATOM 688 O O . ALA A 1 95 ? -1.849 -4.671 -7.951 1.00 75.81 95 ALA A O 1
ATOM 689 N N . SER A 1 96 ? -1.155 -2.534 -8.115 1.00 73.75 96 SER A N 1
ATOM 690 C CA . SER A 1 96 ? -0.003 -2.734 -7.247 1.00 73.75 96 SER A CA 1
ATOM 691 C C . SER A 1 96 ? -0.441 -3.178 -5.842 1.00 73.75 96 SER A C 1
ATOM 693 O O . SER A 1 96 ? -1.336 -2.577 -5.245 1.00 73.75 96 SER A O 1
ATOM 695 N N . PRO A 1 97 ? 0.186 -4.220 -5.262 1.00 71.56 97 PRO A N 1
ATOM 696 C CA . PRO A 1 97 ? -0.094 -4.688 -3.914 1.00 71.56 97 PRO A CA 1
ATOM 697 C C . PRO A 1 97 ? -0.128 -3.591 -2.843 1.00 71.56 97 PRO A C 1
ATOM 699 O O . PRO A 1 97 ? -1.010 -3.693 -1.996 1.00 71.56 97 PRO A O 1
ATOM 702 N N . PRO A 1 98 ? 0.760 -2.569 -2.830 1.00 68.25 98 PRO A N 1
ATOM 703 C CA . PRO A 1 98 ? 0.664 -1.500 -1.839 1.00 68.25 98 PRO A CA 1
ATOM 704 C C . PRO A 1 98 ? -0.583 -0.632 -2.029 1.00 68.25 98 PRO A C 1
ATOM 706 O O . PRO A 1 98 ? -1.222 -0.306 -1.036 1.00 68.25 98 PRO A O 1
ATOM 709 N N . LEU A 1 99 ? -0.982 -0.303 -3.264 1.00 69.75 99 LEU A N 1
ATOM 710 C CA . LEU A 1 99 ? -2.204 0.473 -3.510 1.00 69.75 99 LEU A CA 1
ATOM 711 C C . LEU A 1 99 ? -3.465 -0.347 -3.249 1.00 69.75 99 LEU A C 1
ATOM 713 O O . LEU A 1 99 ? -4.423 0.174 -2.691 1.00 69.75 99 LEU A O 1
ATOM 717 N N . VAL A 1 100 ? -3.451 -1.640 -3.571 1.00 72.81 100 VAL A N 1
ATOM 718 C CA . VAL A 1 100 ? -4.542 -2.557 -3.226 1.00 72.81 100 VAL A CA 1
ATOM 719 C C . VAL A 1 100 ? -4.647 -2.719 -1.712 1.00 72.81 100 VAL A C 1
ATOM 721 O O . VAL A 1 100 ? -5.752 -2.705 -1.186 1.00 72.81 100 VAL A O 1
ATOM 724 N N . GLN A 1 101 ? -3.530 -2.839 -0.990 1.00 72.62 101 GLN A N 1
ATOM 725 C CA . GLN A 1 101 ? -3.545 -2.896 0.474 1.00 72.62 101 GLN A CA 1
ATOM 726 C C . GLN A 1 101 ? -4.014 -1.584 1.083 1.00 72.62 101 GLN A C 1
ATOM 728 O O . GLN A 1 101 ? -4.937 -1.612 1.879 1.00 72.62 101 GLN A O 1
ATOM 733 N N . CYS A 1 102 ? -3.481 -0.448 0.637 1.00 74.00 102 CYS A N 1
ATOM 734 C CA . CYS A 1 102 ? -3.941 0.866 1.070 1.00 74.00 102 CYS A CA 1
ATOM 735 C C . CYS A 1 102 ? -5.435 1.060 0.778 1.00 74.00 102 CYS A C 1
ATOM 737 O O . CYS A 1 102 ? -6.173 1.513 1.640 1.00 74.00 102 CYS A O 1
ATOM 739 N N . GLY A 1 103 ? -5.911 0.647 -0.398 1.00 74.94 103 GLY A N 1
ATOM 740 C CA . GLY A 1 103 ? -7.323 0.691 -0.766 1.00 74.94 103 GLY A CA 1
ATOM 741 C C . GLY A 1 103 ? -8.193 -0.236 0.082 1.00 74.94 103 GLY A C 1
ATOM 742 O O . GLY A 1 103 ? -9.284 0.158 0.478 1.00 74.94 103 GLY A O 1
ATOM 743 N N . VAL A 1 104 ? -7.721 -1.444 0.402 1.00 75.44 104 VAL A N 1
ATOM 744 C CA . VAL A 1 104 ? -8.411 -2.371 1.312 1.00 75.44 104 VAL A CA 1
ATOM 745 C C . VAL A 1 104 ? -8.428 -1.818 2.731 1.00 75.44 104 VAL A C 1
ATOM 747 O O . VAL A 1 104 ? -9.477 -1.862 3.361 1.00 75.44 104 VAL A O 1
ATOM 750 N N . ASP A 1 105 ? -7.322 -1.263 3.213 1.00 73.88 105 ASP A N 1
ATOM 751 C CA . ASP A 1 105 ? -7.203 -0.682 4.548 1.00 73.88 105 ASP A CA 1
ATOM 752 C C . ASP A 1 105 ? -8.097 0.552 4.672 1.00 73.88 105 ASP A C 1
ATOM 754 O O . ASP A 1 105 ? -8.893 0.622 5.601 1.00 73.88 105 ASP A O 1
ATOM 758 N N . LEU A 1 106 ? -8.082 1.451 3.682 1.00 76.50 106 LEU A N 1
ATOM 759 C CA . LEU A 1 106 ? -8.995 2.593 3.583 1.00 76.50 106 LEU A CA 1
ATOM 760 C C . LEU A 1 106 ? -10.450 2.151 3.451 1.00 76.50 106 LEU A C 1
ATOM 762 O O . LEU A 1 106 ? -11.337 2.786 4.008 1.00 76.50 106 LEU A O 1
ATOM 766 N N . TRP A 1 107 ? -10.736 1.074 2.719 1.00 76.38 107 TRP A N 1
ATOM 767 C CA . TRP A 1 107 ? -12.096 0.562 2.573 1.00 76.38 107 TRP A CA 1
ATOM 768 C C . TRP A 1 107 ? -12.600 -0.085 3.862 1.00 76.38 107 TRP A C 1
ATOM 770 O O . TRP A 1 107 ? -13.746 0.129 4.253 1.00 76.38 107 TRP A O 1
ATOM 780 N N . VAL A 1 108 ? -11.752 -0.850 4.549 1.00 72.19 108 VAL A N 1
ATOM 781 C CA . VAL A 1 108 ? -12.028 -1.425 5.868 1.00 72.19 108 VAL A CA 1
ATOM 782 C C . VAL A 1 108 ? -12.200 -0.308 6.887 1.00 72.19 108 VAL A C 1
ATOM 784 O O . VAL A 1 108 ? -13.179 -0.326 7.629 1.00 72.19 108 VAL A O 1
ATOM 787 N N . GLU A 1 109 ? -11.325 0.693 6.872 1.00 70.56 109 GLU A N 1
ATOM 788 C CA . GLU A 1 109 ? -11.413 1.879 7.708 1.00 70.56 109 GLU A CA 1
ATOM 789 C C . GLU A 1 109 ? -12.688 2.655 7.414 1.00 70.56 109 GLU A C 1
ATOM 791 O O . GLU A 1 109 ? -13.428 2.923 8.342 1.00 70.56 109 GLU A O 1
ATOM 796 N N . HIS A 1 110 ? -13.043 2.917 6.159 1.00 69.69 110 HIS A N 1
ATOM 797 C CA . HIS A 1 110 ? -14.281 3.605 5.796 1.00 69.69 110 HIS A CA 1
ATOM 798 C C . HIS A 1 110 ? -15.530 2.791 6.170 1.00 69.69 110 HIS A C 1
ATOM 800 O O . HIS A 1 110 ? -16.537 3.335 6.625 1.00 69.69 110 HIS A O 1
ATOM 806 N N . ARG A 1 111 ? -15.474 1.462 6.035 1.00 63.34 111 ARG A N 1
ATOM 807 C CA . ARG A 1 111 ? -16.564 0.557 6.421 1.00 63.34 111 ARG A CA 1
ATOM 808 C C . ARG A 1 111 ? -16.724 0.455 7.939 1.00 63.34 111 ARG A C 1
ATOM 810 O O . ARG A 1 111 ? -17.846 0.268 8.403 1.00 63.34 111 ARG A O 1
ATOM 817 N N . GLN A 1 112 ? -15.633 0.565 8.692 1.00 61.56 112 GLN A N 1
ATOM 818 C CA . GLN A 1 112 ? -15.618 0.574 10.158 1.00 61.56 112 GLN A CA 1
ATOM 819 C C . GLN A 1 112 ? -15.917 1.968 10.731 1.00 61.56 112 GLN A C 1
ATOM 821 O O . GLN A 1 112 ? -16.583 2.074 11.754 1.00 61.56 112 GLN A O 1
ATOM 826 N N . ALA A 1 113 ? -15.479 3.023 10.044 1.00 53.94 113 ALA A N 1
ATOM 827 C CA . ALA A 1 113 ? -15.712 4.427 10.359 1.00 53.94 113 ALA A CA 1
ATOM 828 C C . ALA A 1 113 ? -17.105 4.888 9.947 1.00 53.94 113 ALA A C 1
ATOM 830 O O . ALA A 1 113 ? -17.521 5.957 10.378 1.00 53.94 113 ALA A O 1
ATOM 831 N N . ARG A 1 114 ? -17.851 4.095 9.162 1.00 51.31 114 ARG A N 1
ATOM 832 C CA . ARG A 1 114 ? -19.302 4.247 9.077 1.00 51.31 114 ARG A CA 1
ATOM 833 C C . ARG A 1 114 ? -19.840 3.984 10.482 1.00 51.31 114 ARG A C 1
ATOM 835 O O . ARG A 1 114 ? -19.880 2.819 10.897 1.00 51.31 114 ARG A O 1
ATOM 842 N N . PRO A 1 115 ? -20.258 5.020 11.226 1.00 53.44 115 PRO A N 1
ATOM 843 C CA . PRO A 1 115 ? -20.858 4.810 12.520 1.00 53.44 115 PRO A CA 1
ATOM 844 C C . PRO A 1 115 ? -22.164 4.092 12.206 1.00 53.44 115 PRO A C 1
ATOM 846 O O . PRO A 1 115 ? -23.092 4.669 11.641 1.00 53.44 115 PRO A O 1
ATOM 849 N N . ARG A 1 116 ? -22.240 2.792 12.501 1.00 59.41 116 ARG A N 1
ATOM 850 C CA . ARG A 1 116 ? -23.546 2.220 12.805 1.00 59.41 116 ARG A CA 1
ATOM 851 C C . ARG A 1 116 ? -23.961 2.942 14.066 1.00 59.41 116 ARG A C 1
ATOM 853 O O . ARG A 1 116 ? -23.438 2.611 15.125 1.00 59.41 116 ARG A O 1
ATOM 860 N N . ASP A 1 117 ? -24.763 3.982 13.871 1.00 65.25 117 ASP A N 1
ATOM 861 C CA . ASP A 1 117 ? -25.273 4.870 14.901 1.00 65.25 117 ASP A CA 1
ATOM 862 C C . ASP A 1 117 ? -25.648 4.015 16.119 1.00 65.25 117 ASP A C 1
ATOM 864 O O . ASP A 1 117 ? -26.496 3.119 16.034 1.00 65.25 117 ASP A O 1
ATOM 868 N N . THR A 1 118 ? -24.884 4.190 17.204 1.00 67.56 118 THR A N 1
ATOM 869 C CA . THR A 1 118 ? -24.896 3.322 18.393 1.00 67.56 118 THR A CA 1
ATOM 870 C C . THR A 1 118 ? -26.287 3.232 19.003 1.00 67.56 118 THR A C 1
ATOM 872 O O . THR A 1 118 ? -26.668 2.198 19.550 1.00 67.56 118 THR A O 1
ATOM 875 N N . ARG A 1 119 ? -27.091 4.270 18.759 1.00 67.12 119 ARG A N 1
ATOM 876 C CA . ARG A 1 119 ? -28.509 4.390 19.091 1.00 67.12 119 ARG A CA 1
ATOM 877 C C . ARG A 1 119 ? -29.379 3.263 18.536 1.00 67.12 119 ARG A C 1
ATOM 879 O O . ARG A 1 119 ? -30.397 2.959 19.146 1.00 67.12 119 ARG A O 1
ATOM 886 N N . TRP A 1 120 ? -28.988 2.619 17.435 1.00 73.69 120 TRP A N 1
ATOM 887 C CA . TRP A 1 120 ? -29.756 1.534 16.807 1.00 73.69 120 TRP A CA 1
ATOM 888 C C . TRP A 1 120 ? -29.231 0.135 17.128 1.00 73.69 120 TRP A C 1
ATO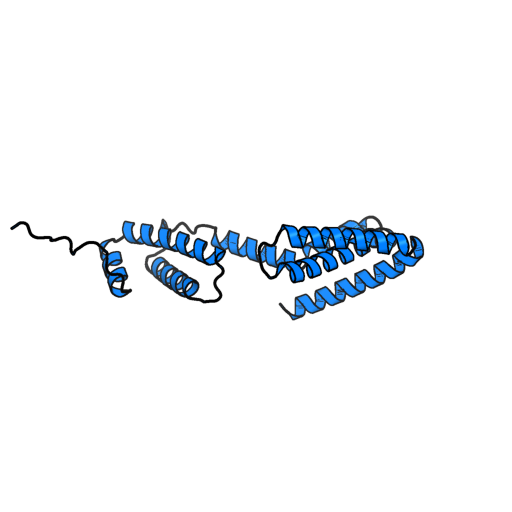M 890 O O . TRP A 1 120 ? -29.845 -0.849 16.716 1.00 73.69 120 TRP A O 1
ATOM 900 N N . LEU A 1 121 ? -28.106 0.004 17.844 1.00 76.38 121 LEU A N 1
ATOM 901 C CA . LEU A 1 121 ? -27.647 -1.314 18.282 1.00 76.38 121 LEU A CA 1
ATOM 902 C C . LEU A 1 121 ? -28.544 -1.829 19.413 1.00 76.38 121 LEU A C 1
ATOM 904 O O . LEU A 1 121 ? -28.866 -1.094 20.346 1.00 76.38 121 LEU A O 1
ATOM 908 N N . GLY A 1 122 ? -28.943 -3.100 19.351 1.00 79.31 122 GLY A N 1
ATOM 909 C CA . GLY A 1 122 ? -29.595 -3.764 20.480 1.00 79.31 122 GLY A CA 1
ATOM 910 C C . GLY A 1 122 ? -28.604 -4.015 21.622 1.00 79.31 122 GLY A C 1
ATOM 911 O O . GLY A 1 122 ? -27.397 -4.087 21.396 1.00 79.31 122 GLY A O 1
ATOM 912 N N . ASP A 1 123 ? -29.094 -4.208 22.847 1.00 80.88 123 ASP A N 1
ATOM 913 C CA . ASP A 1 123 ? -28.239 -4.388 24.037 1.00 80.88 123 ASP A CA 1
ATOM 914 C C . ASP A 1 123 ? -27.244 -5.552 23.904 1.00 80.88 123 ASP A C 1
ATOM 916 O O . ASP A 1 123 ? -26.090 -5.453 24.321 1.00 80.88 123 ASP A O 1
ATOM 920 N N . ARG A 1 124 ? -27.658 -6.648 23.253 1.00 82.06 124 ARG A N 1
ATOM 921 C CA . ARG A 1 124 ? -26.775 -7.790 22.960 1.00 82.06 124 ARG A CA 1
ATOM 922 C C . ARG A 1 124 ? -25.656 -7.429 21.988 1.00 82.06 124 ARG A C 1
ATOM 924 O O . ARG A 1 124 ? -24.555 -7.963 22.108 1.00 82.06 124 ARG A O 1
ATOM 931 N N . ASP A 1 125 ? -25.930 -6.558 21.024 1.00 82.25 125 ASP A N 1
ATOM 932 C CA . ASP A 1 125 ? -24.938 -6.149 20.035 1.00 82.25 125 ASP A CA 1
ATOM 933 C C . ASP A 1 125 ? -23.968 -5.124 20.625 1.00 82.25 125 ASP A C 1
ATOM 935 O O . ASP A 1 125 ? -22.772 -5.216 20.351 1.00 82.25 125 ASP A O 1
ATOM 939 N N . LEU A 1 126 ? -24.447 -4.230 21.501 1.00 82.94 126 LEU A N 1
ATOM 940 C CA . LEU A 1 126 ? -23.593 -3.363 22.320 1.00 82.94 126 LEU A CA 1
ATOM 941 C C . LEU A 1 126 ? -22.621 -4.201 23.163 1.00 82.94 126 LEU A C 1
ATOM 943 O O . LEU A 1 126 ? -21.416 -3.968 23.124 1.00 82.94 126 LEU A O 1
ATOM 947 N N . GLU A 1 127 ? -23.109 -5.243 23.842 1.00 82.81 127 GLU A N 1
ATOM 948 C CA . GLU A 1 127 ? -22.272 -6.112 24.681 1.00 82.81 127 GLU A CA 1
ATOM 949 C C . GLU A 1 127 ? -21.264 -6.943 23.869 1.00 82.81 127 GLU A C 1
ATOM 951 O O . GLU A 1 127 ? -20.113 -7.123 24.277 1.00 82.81 127 GLU A O 1
ATOM 956 N N . ARG A 1 128 ? -21.670 -7.461 22.703 1.00 83.94 128 ARG A N 1
ATOM 957 C CA . ARG A 1 128 ? -20.752 -8.164 21.792 1.00 83.94 128 ARG A CA 1
ATOM 958 C C . ARG A 1 128 ? -19.662 -7.232 21.282 1.00 83.94 128 ARG A C 1
ATOM 960 O O . ARG A 1 128 ? -18.498 -7.622 21.253 1.00 83.94 128 ARG A O 1
ATOM 967 N N . ARG A 1 129 ? -20.035 -6.013 20.890 1.00 85.75 129 ARG A N 1
ATOM 968 C CA . ARG A 1 129 ? -19.104 -5.023 20.345 1.00 85.75 129 ARG A CA 1
ATOM 969 C C . ARG A 1 129 ? -18.132 -4.537 21.414 1.00 85.75 129 ARG A C 1
ATOM 971 O O . ARG A 1 129 ? -16.937 -4.519 21.157 1.00 85.75 129 ARG A O 1
ATOM 978 N N . TRP A 1 130 ? -18.622 -4.302 22.629 1.00 85.31 130 TRP A N 1
ATOM 979 C CA . TRP A 1 130 ? -17.811 -3.997 23.806 1.00 85.31 130 TRP A CA 1
ATOM 980 C C . TRP A 1 130 ? -16.746 -5.064 24.097 1.00 85.31 130 TRP A C 1
ATOM 982 O O . TRP A 1 130 ? -15.559 -4.746 24.247 1.00 85.31 130 TRP A O 1
ATOM 992 N N . ARG A 1 131 ? -17.151 -6.343 24.146 1.00 85.62 131 ARG A N 1
ATOM 993 C CA . ARG A 1 131 ? -16.222 -7.467 24.354 1.00 85.62 131 ARG A CA 1
ATOM 994 C C . ARG A 1 131 ? -15.168 -7.522 23.261 1.00 85.62 131 ARG A C 1
ATOM 996 O O . ARG A 1 131 ? -13.983 -7.503 23.570 1.00 85.62 131 ARG A O 1
ATOM 1003 N N . ARG A 1 132 ? -15.601 -7.462 22.002 1.00 87.69 132 ARG A N 1
ATOM 1004 C CA . ARG A 1 132 ? -14.703 -7.468 20.849 1.00 87.69 132 ARG A CA 1
ATOM 1005 C C . ARG A 1 132 ? -13.679 -6.332 20.906 1.00 87.69 132 ARG A C 1
ATOM 1007 O O . ARG A 1 132 ? -12.495 -6.585 20.737 1.00 87.69 132 ARG A O 1
ATOM 1014 N N . THR A 1 133 ? -14.110 -5.098 21.179 1.00 86.31 133 THR A N 1
ATOM 1015 C CA . THR A 1 133 ? -13.181 -3.959 21.287 1.00 86.31 133 THR A CA 1
ATOM 1016 C C . THR A 1 133 ? -12.201 -4.123 22.447 1.00 86.31 133 THR A C 1
ATOM 1018 O O . THR A 1 133 ? -11.065 -3.681 22.341 1.00 86.31 133 THR A O 1
ATOM 1021 N N . SER A 1 134 ? -12.609 -4.780 23.540 1.00 84.44 134 SER A N 1
ATOM 1022 C CA . SER A 1 134 ? -11.726 -5.057 24.682 1.00 84.44 134 SER A CA 1
ATOM 1023 C C . SER A 1 134 ? -10.673 -6.111 24.342 1.00 84.44 134 SER A C 1
ATOM 1025 O O . SER A 1 134 ? -9.513 -5.944 24.700 1.00 84.44 134 SER A O 1
ATOM 1027 N N . GLU A 1 135 ? -11.071 -7.169 23.634 1.00 87.06 135 GLU A N 1
ATOM 1028 C CA . GLU A 1 135 ? -10.170 -8.221 23.155 1.00 87.06 135 GLU A CA 1
ATOM 1029 C C . GLU A 1 135 ? -9.161 -7.669 22.138 1.00 87.06 135 GLU A C 1
ATOM 1031 O O . GLU A 1 135 ? -7.964 -7.903 22.282 1.00 87.06 135 GLU A O 1
ATOM 1036 N N . GLU A 1 136 ? -9.618 -6.867 21.168 1.00 84.81 136 GLU A N 1
ATOM 1037 C CA . GLU A 1 136 ? -8.746 -6.222 20.175 1.00 84.81 136 GLU A CA 1
ATOM 1038 C C . GLU A 1 136 ? -7.768 -5.227 20.830 1.00 84.81 136 GLU A C 1
ATOM 1040 O O . GLU A 1 136 ? -6.619 -5.130 20.407 1.00 84.81 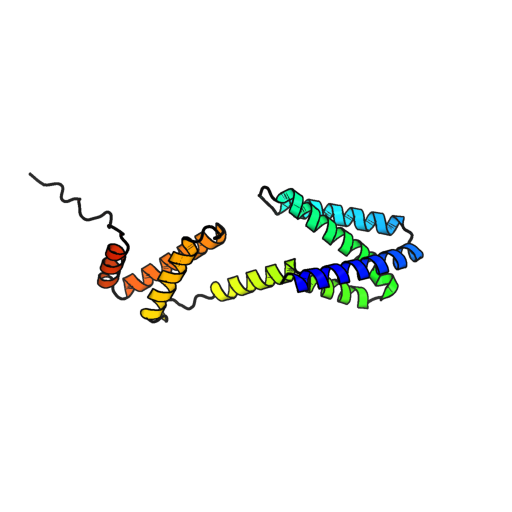136 GLU A O 1
ATOM 1045 N N . LEU A 1 137 ? -8.164 -4.527 21.903 1.00 85.12 137 LEU A N 1
ATOM 1046 C CA . LEU A 1 137 ? -7.247 -3.645 22.639 1.00 85.12 137 LEU A CA 1
ATOM 1047 C C . LEU A 1 137 ? -6.150 -4.412 23.394 1.00 85.12 137 LEU A C 1
ATOM 1049 O O . LEU A 1 137 ? -5.079 -3.862 23.637 1.00 85.12 137 LEU A O 1
ATOM 1053 N N . HIS A 1 138 ? -6.436 -5.649 23.808 1.00 84.94 138 HIS A N 1
ATOM 1054 C CA . HIS A 1 138 ? -5.506 -6.502 24.550 1.00 84.94 138 HIS A CA 1
ATOM 1055 C C . HIS A 1 138 ? -4.577 -7.312 23.633 1.00 84.94 138 HIS A C 1
ATOM 1057 O O . HIS A 1 138 ? -3.641 -7.945 24.123 1.00 84.94 138 HIS A O 1
ATOM 1063 N N . ASP A 1 139 ? -4.817 -7.305 22.317 1.00 87.19 139 ASP A N 1
ATOM 1064 C CA . ASP A 1 139 ? -3.939 -7.961 21.352 1.00 87.19 139 ASP A CA 1
ATOM 1065 C C . ASP A 1 139 ? -2.612 -7.180 21.230 1.00 87.19 139 ASP A C 1
ATOM 1067 O O . ASP A 1 139 ? -2.616 -6.008 20.838 1.00 87.19 139 ASP A O 1
ATOM 1071 N N . PRO A 1 140 ? -1.450 -7.804 21.508 1.00 81.44 140 PRO A N 1
ATOM 1072 C CA . PRO A 1 140 ? -0.143 -7.157 21.373 1.00 81.44 140 PRO A CA 1
ATOM 1073 C C . PRO A 1 140 ? 0.202 -6.736 19.935 1.00 81.44 140 PRO A C 1
ATOM 1075 O O . PRO A 1 140 ? 1.184 -6.027 19.723 1.00 81.44 140 PRO A O 1
ATOM 1078 N N . ARG A 1 141 ? -0.566 -7.178 18.932 1.00 84.62 141 ARG A N 1
ATOM 1079 C CA . ARG A 1 141 ? -0.393 -6.800 17.521 1.00 84.62 141 ARG A CA 1
ATOM 1080 C C . ARG A 1 141 ? -1.145 -5.526 17.135 1.00 84.62 141 ARG A C 1
ATOM 1082 O O . ARG A 1 141 ? -1.014 -5.074 15.997 1.00 84.62 141 ARG A O 1
ATOM 1089 N N . THR A 1 142 ? -1.924 -4.953 18.046 1.00 79.88 142 THR A N 1
ATOM 1090 C CA . THR A 1 142 ? -2.713 -3.750 17.784 1.00 79.88 142 THR A CA 1
ATOM 1091 C C . THR A 1 142 ? -1.809 -2.535 17.620 1.00 79.88 142 THR A C 1
ATOM 1093 O O . THR A 1 142 ? -0.989 -2.210 18.477 1.00 79.88 142 THR A O 1
ATOM 1096 N N . THR A 1 143 ? -1.949 -1.845 16.488 1.00 80.56 143 THR A N 1
ATOM 1097 C CA . THR A 1 143 ? -1.153 -0.648 16.199 1.00 80.56 143 THR A CA 1
ATOM 1098 C C . THR A 1 143 ? -1.628 0.541 17.045 1.00 80.56 143 THR A C 1
ATOM 1100 O O . THR A 1 143 ? -2.810 0.609 17.389 1.00 80.56 143 THR A O 1
ATOM 1103 N N . PRO A 1 144 ? -0.765 1.529 17.349 1.00 79.88 144 PRO A N 1
ATOM 1104 C CA . PRO A 1 144 ? -1.157 2.698 18.144 1.00 79.88 144 PRO A CA 1
ATOM 1105 C C . PRO A 1 144 ? -2.347 3.475 17.557 1.00 79.88 144 PRO A C 1
ATOM 1107 O O . PRO A 1 144 ? -3.240 3.901 18.287 1.00 79.88 144 PRO A O 1
ATOM 1110 N N . ALA A 1 145 ? -2.400 3.613 16.228 1.00 74.62 145 ALA A N 1
ATOM 1111 C CA . ALA A 1 145 ? -3.517 4.257 15.539 1.00 74.62 145 ALA A CA 1
ATOM 1112 C C . ALA A 1 145 ? -4.831 3.475 15.712 1.00 74.62 145 ALA A C 1
ATOM 1114 O O . ALA A 1 145 ? -5.882 4.065 15.973 1.00 74.62 145 ALA A O 1
ATOM 1115 N N . LEU A 1 146 ? -4.768 2.141 15.627 1.00 77.25 146 LEU A N 1
ATOM 1116 C CA . LEU A 1 146 ? -5.920 1.273 15.852 1.00 77.25 146 LEU A CA 1
ATOM 1117 C C . LEU A 1 146 ? -6.380 1.329 17.315 1.00 77.25 146 LEU A C 1
ATOM 1119 O O . LEU A 1 146 ? -7.577 1.449 17.565 1.00 77.25 146 LEU A O 1
ATOM 1123 N N . ALA A 1 147 ? -5.445 1.332 18.268 1.00 82.25 147 ALA A N 1
ATOM 1124 C CA . ALA A 1 147 ? -5.744 1.454 19.692 1.00 82.25 147 ALA A CA 1
ATOM 1125 C C . ALA A 1 147 ? -6.516 2.746 20.008 1.00 82.25 147 ALA A C 1
ATOM 1127 O O . ALA A 1 147 ? -7.560 2.691 20.653 1.00 82.25 147 ALA A O 1
ATOM 1128 N N . LEU A 1 148 ? -6.071 3.901 19.495 1.00 82.94 148 LEU A N 1
ATOM 1129 C CA . LEU A 1 148 ? -6.774 5.178 19.687 1.00 82.94 148 LEU A CA 1
ATOM 1130 C C . LEU A 1 148 ? -8.195 5.157 19.111 1.00 82.94 148 LEU A C 1
ATOM 1132 O O . LEU A 1 148 ? -9.121 5.701 19.716 1.00 82.94 148 LEU A O 1
ATOM 1136 N N . ARG A 1 149 ? -8.389 4.517 17.953 1.00 80.75 149 ARG A N 1
ATOM 1137 C CA . ARG A 1 149 ? -9.716 4.393 17.341 1.00 80.75 149 ARG A CA 1
ATOM 1138 C C . ARG A 1 149 ? -10.641 3.506 18.172 1.00 80.75 149 ARG A C 1
ATOM 1140 O O . ARG A 1 149 ? -11.792 3.874 18.390 1.00 80.75 149 ARG A O 1
ATOM 1147 N N . LEU A 1 150 ? -10.130 2.377 18.661 1.00 83.69 150 LEU A N 1
ATOM 1148 C CA . LEU A 1 150 ? -10.868 1.461 19.533 1.00 83.69 150 LEU A CA 1
ATOM 1149 C C . LEU A 1 150 ? -11.254 2.126 20.859 1.00 83.69 150 LEU A C 1
ATOM 1151 O O . LEU A 1 150 ? -12.370 1.925 21.327 1.00 83.69 150 LEU A O 1
ATOM 1155 N N . VAL A 1 151 ? -10.384 2.962 21.437 1.00 86.75 151 VAL A N 1
ATOM 1156 C CA . VAL A 1 151 ? -10.705 3.746 22.644 1.00 86.75 151 VAL A CA 1
ATOM 1157 C C . VAL A 1 151 ? -11.861 4.719 22.387 1.00 86.75 151 VAL A C 1
ATOM 1159 O O . VAL A 1 151 ? -12.802 4.745 23.174 1.00 86.75 151 VAL A O 1
ATOM 1162 N N . ARG A 1 152 ? -11.850 5.458 21.270 1.00 85.38 152 ARG A N 1
ATOM 1163 C CA . ARG A 1 152 ? -12.963 6.361 20.909 1.00 85.38 152 ARG A CA 1
ATOM 1164 C C . ARG A 1 152 ? -14.278 5.617 20.674 1.00 85.38 152 ARG A C 1
ATOM 1166 O O . ARG A 1 152 ? -15.337 6.086 21.071 1.00 85.38 152 ARG A O 1
ATOM 1173 N N . GLU A 1 153 ? -14.230 4.453 20.029 1.00 84.12 153 GLU A N 1
ATOM 1174 C CA . GLU A 1 153 ? -15.420 3.611 19.841 1.00 84.12 153 GLU A CA 1
ATOM 1175 C C . GLU A 1 153 ? -15.957 3.101 21.185 1.00 84.12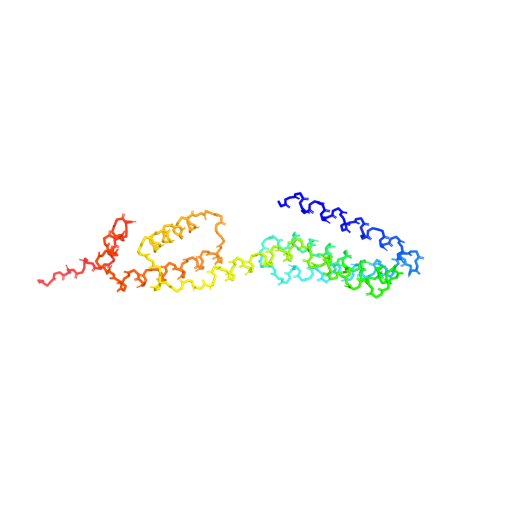 153 GLU A C 1
ATOM 1177 O O . GLU A 1 153 ? -17.166 3.055 21.408 1.00 84.12 153 GLU A O 1
ATOM 1182 N N . ARG A 1 154 ? -15.054 2.761 22.106 1.00 87.81 154 ARG A N 1
ATOM 1183 C CA . ARG A 1 154 ? -15.378 2.300 23.455 1.00 87.81 154 ARG A CA 1
ATOM 1184 C C . ARG A 1 154 ? -16.054 3.391 24.295 1.00 87.81 154 ARG A C 1
ATOM 1186 O O . ARG A 1 154 ? -17.003 3.077 25.004 1.00 87.81 154 ARG A O 1
ATOM 1193 N N . GLU A 1 155 ? -15.613 4.641 24.180 1.00 87.19 155 GLU A N 1
ATOM 1194 C CA . GLU A 1 155 ? -16.252 5.813 24.803 1.00 87.19 155 GLU A CA 1
ATOM 1195 C C . GLU A 1 155 ? -17.708 5.962 24.332 1.00 87.19 155 GLU A C 1
ATOM 1197 O O . GLU A 1 155 ? -18.629 5.938 25.139 1.00 87.19 155 GLU A O 1
ATOM 1202 N N . GLN A 1 156 ? -17.943 5.934 23.016 1.00 85.81 156 GLN A N 1
ATOM 1203 C CA . GLN A 1 156 ? -19.297 6.034 22.450 1.00 85.81 156 GLN A CA 1
ATOM 1204 C C . GLN A 1 156 ? -20.222 4.874 22.852 1.00 85.81 156 GLN A C 1
ATOM 1206 O O . GLN A 1 156 ? -21.440 5.045 22.947 1.00 85.81 156 GLN A O 1
ATOM 1211 N N . LEU A 1 157 ? -19.667 3.671 23.038 1.00 86.38 157 LEU A N 1
ATOM 1212 C CA . LEU A 1 157 ? -20.422 2.517 23.527 1.00 86.38 157 LEU A CA 1
ATOM 1213 C C . LEU A 1 157 ? -20.789 2.668 25.007 1.00 86.38 157 LEU A C 1
ATOM 1215 O O . LEU A 1 157 ? -21.905 2.303 25.372 1.00 86.38 157 LEU A O 1
ATOM 1219 N N . LEU A 1 158 ? -19.883 3.202 25.836 1.00 87.25 158 LEU A N 1
ATOM 1220 C CA . LEU A 1 158 ? -20.162 3.489 27.246 1.00 87.25 158 LEU A CA 1
ATOM 1221 C C . LEU A 1 158 ? -21.252 4.540 27.387 1.00 87.25 158 LEU A C 1
ATOM 1223 O O . LEU A 1 158 ? -22.221 4.270 28.087 1.00 87.25 158 LEU A O 1
ATOM 1227 N N . ASP A 1 159 ? -21.145 5.653 26.663 1.00 87.19 159 ASP A N 1
ATOM 1228 C CA . ASP A 1 159 ? -22.128 6.738 26.713 1.00 87.19 159 ASP A CA 1
ATOM 1229 C C . ASP A 1 159 ? -23.539 6.241 26.367 1.00 87.19 159 ASP A C 1
ATOM 1231 O O . ASP A 1 159 ? -24.521 6.569 27.032 1.00 87.19 159 ASP A O 1
ATOM 1235 N N . GLU A 1 160 ? -23.671 5.407 25.329 1.00 85.19 160 GLU A N 1
ATOM 1236 C CA . GLU A 1 160 ? -24.978 4.863 24.945 1.00 85.19 160 GLU A CA 1
ATOM 1237 C C . GLU A 1 160 ? -25.475 3.802 25.943 1.00 85.19 160 GLU A C 1
ATOM 1239 O O . GLU 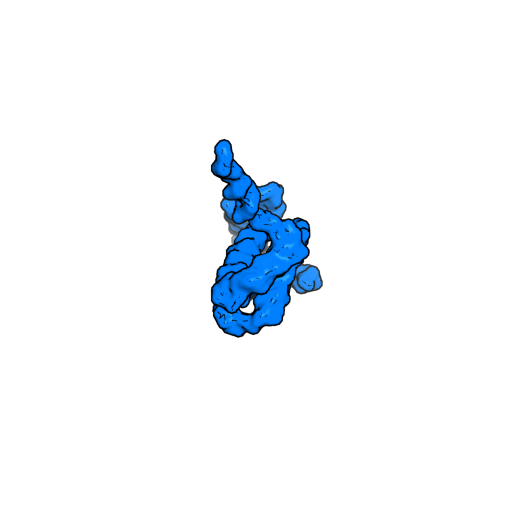A 1 160 ? -26.678 3.715 26.195 1.00 85.19 160 GLU A O 1
ATOM 1244 N N . MET A 1 161 ? -24.580 3.007 26.543 1.00 86.56 161 MET A N 1
ATOM 1245 C CA . MET A 1 161 ? -24.946 2.061 27.604 1.00 86.56 161 MET A CA 1
ATOM 1246 C C . MET A 1 161 ? -25.403 2.787 28.877 1.00 86.56 161 MET A C 1
ATOM 1248 O O . MET A 1 161 ? -26.392 2.366 29.478 1.00 86.56 161 MET A O 1
ATOM 1252 N N . GLU A 1 162 ? -24.724 3.872 29.252 1.00 86.62 162 GLU A N 1
ATOM 1253 C CA . GLU A 1 162 ? -25.069 4.738 30.382 1.00 86.62 162 GLU A CA 1
ATOM 1254 C C . GLU A 1 162 ? -26.416 5.426 30.154 1.00 86.62 162 GLU A C 1
ATOM 1256 O O . GLU A 1 162 ? -27.282 5.391 31.026 1.00 86.62 162 GLU A O 1
ATOM 1261 N N . ARG A 1 163 ? -26.651 5.955 28.944 1.00 86.44 163 ARG A N 1
ATOM 1262 C CA . ARG A 1 163 ? -27.918 6.609 28.590 1.00 86.44 163 ARG A CA 1
ATOM 1263 C C . ARG A 1 163 ? -29.125 5.674 28.688 1.00 86.44 163 ARG A C 1
ATOM 1265 O O . ARG A 1 163 ? -30.227 6.138 28.974 1.00 86.44 163 ARG A O 1
ATOM 1272 N N . ARG A 1 164 ? -28.957 4.381 28.391 1.00 85.06 164 ARG A N 1
ATOM 1273 C CA . ARG A 1 164 ? -30.062 3.405 28.388 1.00 85.06 164 ARG A CA 1
ATOM 1274 C C . ARG A 1 164 ? -30.349 2.810 29.758 1.00 85.06 164 ARG A C 1
ATOM 1276 O O . ARG A 1 164 ? -31.516 2.631 30.094 1.00 85.06 164 ARG A O 1
ATOM 1283 N N . ASP A 1 165 ? -29.311 2.436 30.502 1.00 83.38 165 ASP A N 1
ATOM 1284 C CA . ASP A 1 165 ? -29.459 1.774 31.799 1.00 83.38 165 ASP A CA 1
ATOM 1285 C C . ASP A 1 165 ? -28.190 1.967 32.657 1.00 83.38 165 ASP A C 1
ATOM 1287 O O . ASP A 1 165 ? -27.280 1.123 32.618 1.00 83.38 165 ASP A O 1
ATOM 1291 N N . PRO A 1 166 ? -28.114 3.066 33.432 1.00 82.19 166 PRO A N 1
ATOM 1292 C CA . PRO A 1 166 ? -26.927 3.392 34.222 1.00 82.19 166 PRO A CA 1
ATOM 1293 C C . PRO A 1 166 ? -26.664 2.346 35.318 1.00 82.19 166 PRO A C 1
ATOM 1295 O O . PRO A 1 166 ? -25.523 1.933 35.520 1.00 82.19 166 PRO A O 1
ATOM 1298 N N . GLY A 1 167 ? -27.716 1.804 35.944 1.00 80.06 167 GLY A N 1
ATOM 1299 C CA . GLY A 1 167 ? -27.581 0.789 36.995 1.00 80.06 167 GLY A CA 1
ATOM 1300 C C . GLY A 1 167 ? -26.989 -0.528 36.482 1.00 80.06 167 GLY A C 1
ATOM 1301 O O . GLY A 1 167 ? -26.143 -1.141 37.137 1.00 80.06 167 GLY A O 1
ATOM 1302 N N . LYS A 1 168 ? -27.358 -0.969 35.271 1.00 79.62 168 LYS A N 1
ATOM 1303 C CA . LYS A 1 168 ? -26.711 -2.144 34.662 1.00 79.62 168 LYS A CA 1
ATOM 1304 C C . LYS A 1 168 ? -25.267 -1.878 34.248 1.00 79.62 168 LYS A C 1
ATOM 1306 O O . LYS A 1 168 ? -24.485 -2.831 34.214 1.00 79.62 168 LYS A O 1
ATOM 1311 N N . LEU A 1 169 ? -24.906 -0.645 33.890 1.00 79.88 169 LEU A N 1
ATOM 1312 C CA . LEU A 1 169 ? -23.528 -0.304 33.542 1.00 79.88 169 LEU A CA 1
ATOM 1313 C C . LEU A 1 169 ? -22.607 -0.408 34.763 1.00 79.88 169 LEU A C 1
ATOM 1315 O O . LEU A 1 169 ? -21.581 -1.080 34.671 1.00 79.88 169 LEU A O 1
ATOM 1319 N N . GLU A 1 170 ? -23.005 0.150 35.906 1.00 79.75 170 GLU A N 1
ATOM 1320 C CA . GLU A 1 170 ? -22.240 0.062 37.157 1.00 79.75 170 GLU A CA 1
ATOM 1321 C C . GLU A 1 170 ? -21.969 -1.391 37.559 1.00 79.75 170 GLU A C 1
ATOM 1323 O O . GLU A 1 170 ? -20.821 -1.783 37.772 1.00 79.75 170 GLU A O 1
ATOM 1328 N N . VAL A 1 171 ? -23.000 -2.243 37.546 1.00 81.75 171 VAL A N 1
ATOM 1329 C CA . VAL A 1 171 ? -22.855 -3.676 37.856 1.00 81.75 171 VAL A CA 1
ATOM 1330 C C . VAL A 1 171 ? -21.873 -4.370 36.902 1.00 81.75 171 VAL A C 1
ATOM 1332 O O . VAL A 1 171 ? -21.103 -5.242 37.318 1.00 81.75 171 VAL A O 1
ATOM 1335 N N . ARG A 1 172 ? -21.874 -4.004 35.613 1.00 78.50 172 ARG A N 1
ATOM 1336 C CA . ARG A 1 172 ? -20.936 -4.556 34.620 1.00 78.50 172 ARG A CA 1
ATOM 1337 C C . ARG A 1 172 ? -19.508 -4.066 34.846 1.00 78.50 172 ARG A C 1
ATOM 1339 O O . ARG A 1 172 ? -18.592 -4.877 34.732 1.00 78.50 172 ARG A O 1
ATOM 1346 N N . LEU A 1 173 ? -19.318 -2.784 35.157 1.00 79.75 173 LEU A N 1
ATOM 1347 C CA . LEU A 1 173 ? -18.007 -2.200 35.448 1.00 79.75 173 LEU A CA 1
ATOM 1348 C C . LEU A 1 173 ? -17.398 -2.841 36.700 1.00 79.75 173 LEU A C 1
ATOM 1350 O O . LEU A 1 173 ? -16.271 -3.330 36.641 1.00 79.75 173 LEU A O 1
ATOM 1354 N N . VAL A 1 174 ? -18.184 -2.985 37.770 1.00 81.62 174 VAL A N 1
ATOM 1355 C CA . VAL A 1 174 ? -17.774 -3.689 38.995 1.00 81.62 174 VAL A CA 1
ATOM 1356 C C . VAL A 1 174 ? -17.391 -5.142 38.698 1.00 81.62 174 VAL A C 1
ATOM 1358 O O . VAL A 1 174 ? -16.339 -5.607 39.138 1.00 81.62 174 VAL A O 1
ATOM 1361 N N . ARG A 1 175 ? -18.182 -5.863 37.888 1.00 79.38 175 ARG A N 1
ATOM 1362 C CA . ARG A 1 175 ? -17.860 -7.243 37.473 1.00 79.38 175 ARG A CA 1
ATOM 1363 C C . ARG A 1 175 ? -16.577 -7.333 36.644 1.00 79.38 175 ARG A C 1
ATOM 1365 O O . ARG A 1 175 ? -15.860 -8.322 36.751 1.00 79.38 175 ARG A O 1
ATOM 1372 N N . ALA A 1 176 ? -16.286 -6.325 35.827 1.00 72.25 176 ALA A N 1
ATOM 1373 C CA . ALA A 1 176 ? -15.049 -6.234 35.056 1.00 72.25 176 ALA A CA 1
ATOM 1374 C C . ALA A 1 176 ? -13.831 -5.825 35.912 1.00 72.25 176 ALA A C 1
ATOM 1376 O O . ALA A 1 176 ? -12.739 -5.660 35.372 1.00 72.25 176 ALA A O 1
ATOM 1377 N N . GLY A 1 177 ? -14.003 -5.665 37.230 1.00 73.06 177 GLY A N 1
ATOM 1378 C CA . GLY A 1 177 ? -12.945 -5.274 38.161 1.00 73.06 177 GLY A CA 1
ATOM 1379 C C . GLY A 1 177 ? -12.715 -3.766 38.240 1.00 73.06 177 GLY A C 1
ATOM 1380 O O . GLY A 1 177 ? -11.761 -3.327 38.878 1.00 73.06 177 GLY A O 1
ATOM 1381 N N . TRP A 1 178 ? -13.580 -2.964 37.618 1.00 71.69 178 TRP A N 1
ATOM 1382 C CA . TRP A 1 178 ? -13.532 -1.512 37.702 1.00 71.69 178 TRP A CA 1
ATOM 1383 C C . TRP A 1 178 ? -14.128 -1.078 39.046 1.00 71.69 178 TRP A C 1
ATOM 1385 O O . TRP A 1 178 ? -15.332 -1.193 39.272 1.00 71.69 178 TRP A O 1
ATOM 1395 N N . ARG A 1 179 ? -13.282 -0.617 39.970 1.00 60.34 179 ARG A N 1
ATOM 1396 C CA . ARG A 1 179 ? -13.725 0.020 41.215 1.00 60.34 179 ARG A CA 1
ATOM 1397 C C . ARG A 1 179 ? -13.755 1.522 40.965 1.00 60.34 179 ARG A C 1
ATOM 1399 O O . ARG A 1 179 ? -12.711 2.111 40.701 1.00 60.34 179 ARG A O 1
ATOM 1406 N N . GLY A 1 180 ? -14.949 2.112 40.965 1.00 54.97 180 GLY A N 1
ATOM 1407 C CA . GLY A 1 180 ? -15.113 3.554 40.799 1.00 54.97 180 GLY A CA 1
ATOM 1408 C C . GLY A 1 180 ? -14.321 4.318 41.862 1.00 54.97 180 GLY A C 1
ATOM 1409 O O . GLY A 1 180 ? -14.281 3.916 43.021 1.00 54.97 180 GLY A O 1
ATOM 1410 N N . ALA A 1 181 ? -13.686 5.418 41.471 1.00 53.94 181 ALA A N 1
ATOM 1411 C CA . ALA A 1 181 ? -12.846 6.242 42.340 1.00 53.94 181 ALA A CA 1
ATOM 1412 C C . ALA A 1 181 ? -13.645 7.159 43.299 1.00 53.94 181 ALA A C 1
ATOM 1414 O O . ALA A 1 181 ? -13.180 8.249 43.612 1.00 53.94 181 ALA A O 1
ATOM 1415 N N . GLY A 1 182 ? -14.859 6.785 43.727 1.00 51.25 182 GLY A N 1
ATOM 1416 C CA . GLY A 1 182 ? -15.843 7.779 44.182 1.00 51.25 182 GLY A CA 1
ATOM 1417 C C . GLY A 1 182 ? -16.838 7.372 45.266 1.00 51.25 182 GLY A C 1
ATOM 1418 O O . GLY A 1 182 ? -17.954 7.877 45.234 1.00 51.25 182 GLY A O 1
ATOM 1419 N N . SER A 1 183 ? -16.484 6.506 46.220 1.00 47.97 183 SER A N 1
ATOM 1420 C CA . SER A 1 183 ? -17.338 6.292 47.408 1.00 47.97 183 SER A CA 1
ATOM 1421 C C . SER A 1 183 ? -16.602 6.199 48.751 1.00 47.97 183 SER A C 1
ATOM 1423 O O . SER A 1 183 ? -17.245 5.887 49.743 1.00 47.97 183 SER A O 1
ATOM 1425 N N . ASP A 1 184 ? -15.303 6.521 48.812 1.00 46.62 184 ASP A N 1
ATOM 1426 C CA . ASP A 1 184 ? -14.516 6.519 50.066 1.00 46.62 184 ASP A CA 1
ATOM 1427 C C . ASP A 1 184 ? -14.181 7.940 50.574 1.00 46.62 184 ASP A C 1
ATOM 1429 O O . ASP A 1 184 ? -13.290 8.128 51.398 1.00 46.62 184 ASP A O 1
ATOM 1433 N N . THR A 1 185 ? -14.899 8.970 50.113 1.00 48.34 185 THR A N 1
ATOM 1434 C CA . THR A 1 185 ? -14.892 10.305 50.743 1.00 48.34 185 THR A CA 1
ATOM 1435 C C . THR A 1 185 ? -16.100 10.490 51.663 1.00 48.34 185 THR A C 1
ATOM 1437 O O . THR A 1 185 ? -16.778 11.509 51.609 1.00 48.34 185 THR A O 1
ATOM 1440 N N . GLU A 1 186 ? -16.360 9.517 52.534 1.00 43.47 186 GLU A N 1
ATOM 1441 C CA . GLU A 1 186 ? -16.883 9.796 53.876 1.00 43.47 186 GLU A CA 1
ATOM 1442 C C . GLU A 1 186 ? -15.673 10.003 54.800 1.00 43.47 186 GLU A C 1
ATOM 1444 O O . GLU A 1 186 ? -15.309 9.148 55.603 1.00 43.47 186 GLU A O 1
ATOM 1449 N N . PHE A 1 187 ? -14.991 11.144 54.656 1.00 46.44 187 PHE A N 1
ATOM 1450 C CA . PHE A 1 187 ? -14.143 11.635 55.739 1.00 46.44 187 PHE A CA 1
ATOM 1451 C C . PHE A 1 187 ? -15.062 12.308 56.752 1.00 46.44 187 PHE A C 1
ATOM 1453 O O . PHE A 1 187 ? -15.693 13.322 56.456 1.00 46.44 187 PHE A O 1
ATOM 1460 N N . GLY A 1 188 ? -15.163 11.657 57.909 1.00 42.34 188 GLY A N 1
ATOM 1461 C CA . GLY A 1 188 ? -16.001 12.025 59.036 1.00 42.34 188 GLY A CA 1
ATOM 1462 C C . GLY A 1 188 ? -15.911 13.499 59.411 1.00 42.34 188 GLY A C 1
ATOM 1463 O O . GLY A 1 188 ? -14.831 14.062 59.584 1.00 42.34 188 GLY A O 1
ATOM 1464 N N . VAL A 1 189 ? -17.090 14.090 59.566 1.00 47.03 189 VAL A N 1
ATOM 1465 C CA . VAL A 1 189 ? -17.301 15.205 60.478 1.00 47.03 189 VAL A CA 1
ATOM 1466 C C . VAL A 1 189 ? -17.429 14.591 61.869 1.00 47.03 189 VAL A C 1
ATOM 1468 O O . VAL A 1 189 ? -18.493 14.082 62.211 1.00 47.03 189 VAL A O 1
ATOM 1471 N N . GLU A 1 190 ? -16.345 14.628 62.637 1.00 45.97 190 GLU A N 1
ATOM 1472 C CA . GLU A 1 190 ? -16.375 14.744 64.101 1.00 45.97 190 GLU A CA 1
ATOM 1473 C C . GLU A 1 190 ? -15.329 15.770 64.543 1.00 45.97 190 GLU A C 1
ATOM 1475 O O . GLU A 1 190 ? -14.183 15.711 64.035 1.00 45.97 190 GLU A O 1
#

pLDDT: mean 75.45, std 9.69, range [42.34, 87.81]

Secondary structure (DSSP, 8-state):
-HHHHHHHHHHHHHHHHHHHHHHHHHH-HHHHHHHHHHHHHHHHHHHHHS--STTHHHHHHHHHHHHHHHHHHHHHHHHHHTTHHHHHHHHHHHT-HHHHHHHHHHHHHHHHHS---GGGS-HHHHHHHHHHHHHHHH-TT--HHHHHHHHHHHHHHHHHHHHH-HHHHHHHHHHTT---S-S-------

Organism: NCBI:txid1036020

Sequence (190 aa):
MSSYRALWSTTTVLVSALTFVLAGAQLGWWAMVGSAAMLAALGAVLGLCWVEDRSRWRLAGECALWFGVAGVLLVGLPTALGDVALLVVLALGGASPPLVQCGVDLWVEHRQARPRDTRWLGDRDLERRWRRTSEELHDPRTTPALALRLVREREQLLDEMERRDPGKLEVRLVRAGWRGAGSDTEFGVE

Radius of gyration: 27.0 Å; chains: 1; bounding box: 52×31×94 Å

Foldseek 3Di:
DVVLQVVLVVVLVVVLVVLLVQLCVPVNNVVLVVQLQVQLVVQLVVLQVPDPDPCSNVSSNVRSNVRSSLSSLVRRVCVVPNPCSVVVSVVSVCSDPVNVVVVVVVVVCVVVVPPPPLLPDDPVRLVVLLVVLVVLLPPPPQDPVNNVVSVVVNVSSLVNVCVVDVPVSVVVCVVVVNDDPPDPPPPDDD